Protein AF-A0A7X7VCB2-F1 (afdb_monomer_lite)

Radius of gyration: 24.73 Å; chains: 1; bounding box: 55×45×81 Å

Foldseek 3Di:
DVVLVVLLCVQAVPQEDEAEADPDQKDWDADPVRGIHIYGYDDPLVVQLVLLLQCLDPPRVLVSLVVCCPPPVSPSNVVVCVLLPPCSVLSPDPVSVVLLCVLLDVVRSVVLSVLSNCQSVLVVVLVSQLSSLVSPDDPVLSVVLSVCVVVLDPLVLLSNLLSLLRSLLSLLVLLVVLLVLLVVLLVQLLVLLVQCVVLQPDQALPDPVSLSSLVSSLSSLSSSLSSNLSSLVSSLVSLVSNLVSLVCSCPPRDDPPPDPLQVVLSVVLNVLSVVLNVLSVVLSVLQNVLSVLSVVLSVQQVCRNVVVDSHRDDPVSSVVSSVSSVPRDNDRRPSVSSVVSSVVSVVVNVCVVDVD

Secondary structure (DSSP, 8-state):
-HHHHHHHHHHSSS-EEEES--SSSEEEEE-TTS-EEEEEE--HHHHHHHHHHHHTSTTTHHHHHHHHTTSTT-HHHHHHHHHHGGGGGGGSSHHHHHHHHHHHHHHHHHHHHHHHHTTTHHHHHHHHHHHHHHTTS-HHHHHHHHHHTTTT-HHHHHHHHHHHHHHHHHHHHHHHHHHHHHHHHHHHHHHHHHHHHHHHTSS---SHHHHHHHHHHHHHHHHHHHHHHHHHHHHHHHHHHHHHHHHHHHHHT--TT--HHHHHHHHHHHHHHHHHHHHHHHHHHHHHHHHHHHHHHHHHHHHHHTTSSSSPPPHHHHHHHHHHHHT---PPPSHHHHHHHHHHHHHHHHHHH---

Sequence (356 aa):
MRAAWERARSYFPGRTWLVVPGTHFMAHGFDPEGELFMEVHESAFLTLCAANARTFRPGSVVSEYARMRREPDGREAAAFREKTGRLEPRFRDEASLAVLAAALGRDGYGGLLRALREEDHHMLAGGLMHEGVHAGLDDALAGRVRSEFEAGDLPVQWDEARAFMAEIAFHGLQARRFGAELAAGRERTAALLGRLEPLRKKGTLGRAADRAVYETLAAGLGAEIALGRLWMRELWQSARRVEGLLGNLRRDYIRPGAPEELEGPLAALERDAARFAAAAGEAIGANELALRDVETLLGQWDEWAAGTRPFPPPITDSNAIVRRAGAVVWTAPPFDGALALMRLAGRALDRQRSPW

pLDDT: mean 84.42, std 15.58, range [41.06, 97.88]

Structure (mmCIF, N/CA/C/O backbone):
data_AF-A0A7X7VCB2-F1
#
_entry.id   AF-A0A7X7VCB2-F1
#
loop_
_atom_site.group_PDB
_atom_site.id
_atom_site.type_symbol
_atom_site.label_atom_id
_atom_site.label_alt_id
_atom_site.label_comp_id
_atom_site.label_asym_id
_atom_site.label_entity_id
_atom_site.label_seq_id
_atom_site.pdbx_PDB_ins_code
_atom_site.Cartn_x
_atom_site.Cartn_y
_atom_site.Cartn_z
_atom_site.occupancy
_atom_site.B_iso_or_equiv
_atom_site.auth_seq_id
_atom_site.auth_comp_id
_atom_site.auth_asym_id
_atom_site.auth_atom_id
_atom_site.pdbx_PDB_model_num
ATOM 1 N N . MET A 1 1 ? -3.601 -7.726 -15.322 1.00 41.06 1 MET A N 1
ATOM 2 C CA . MET A 1 1 ? -3.117 -9.117 -15.200 1.00 41.06 1 MET A CA 1
ATOM 3 C C . MET A 1 1 ? -3.706 -10.035 -16.267 1.00 41.06 1 MET A C 1
ATOM 5 O O . MET A 1 1 ? -2.947 -10.390 -17.147 1.00 41.06 1 MET A O 1
ATOM 9 N N . ARG A 1 2 ? -5.017 -10.350 -16.290 1.00 42.62 2 ARG A N 1
ATOM 10 C CA . ARG A 1 2 ? -5.615 -11.276 -17.288 1.00 42.62 2 ARG A CA 1
ATOM 11 C C . ARG A 1 2 ? -5.267 -10.942 -18.750 1.00 42.62 2 ARG A C 1
ATOM 13 O O . ARG A 1 2 ? -4.746 -11.799 -19.436 1.00 42.62 2 ARG A O 1
ATOM 20 N N . ALA A 1 3 ? -5.445 -9.693 -19.180 1.00 44.41 3 ALA A N 1
ATOM 21 C CA . ALA A 1 3 ? -5.108 -9.292 -20.551 1.00 44.41 3 ALA A CA 1
ATOM 22 C C . ALA A 1 3 ? -3.594 -9.326 -20.862 1.00 44.41 3 ALA A C 1
ATOM 24 O O . ALA A 1 3 ? -3.213 -9.551 -22.000 1.00 44.41 3 ALA A O 1
ATOM 25 N N . ALA A 1 4 ? -2.724 -9.095 -19.870 1.00 43.03 4 ALA A N 1
ATOM 26 C CA . ALA A 1 4 ? -1.271 -9.215 -20.045 1.00 43.03 4 ALA A CA 1
ATOM 27 C C . ALA A 1 4 ? -0.846 -10.690 -20.106 1.00 43.03 4 ALA A C 1
ATOM 29 O O . ALA A 1 4 ? -0.065 -11.068 -20.964 1.00 43.03 4 ALA A O 1
ATOM 30 N N . TRP A 1 5 ? -1.452 -11.529 -19.264 1.00 50.00 5 TRP A N 1
ATOM 31 C CA . TRP A 1 5 ? -1.300 -12.982 -19.272 1.00 50.00 5 TRP A CA 1
ATOM 32 C C . TRP A 1 5 ? -1.777 -13.616 -20.581 1.00 50.00 5 TRP A C 1
ATOM 34 O O . TRP A 1 5 ? -1.092 -14.463 -21.136 1.00 50.00 5 TRP A O 1
ATOM 44 N N . GLU A 1 6 ? -2.933 -13.198 -21.099 1.00 56.41 6 GLU A N 1
ATOM 45 C CA . GLU A 1 6 ? -3.462 -13.667 -22.385 1.00 56.41 6 GLU A CA 1
ATOM 46 C C . GLU A 1 6 ? -2.541 -13.283 -23.553 1.00 56.41 6 GLU A C 1
ATOM 48 O O . GLU A 1 6 ? -2.324 -14.113 -24.430 1.00 56.41 6 GLU A O 1
ATOM 53 N N . ARG A 1 7 ? -1.940 -12.082 -23.527 1.00 54.38 7 ARG A N 1
ATOM 54 C CA . ARG A 1 7 ? -0.937 -11.650 -24.519 1.00 54.38 7 ARG A CA 1
ATOM 55 C C . ARG A 1 7 ? 0.399 -12.384 -24.395 1.00 54.38 7 ARG A C 1
ATOM 57 O O . ARG A 1 7 ? 0.950 -12.790 -25.406 1.00 54.38 7 ARG A O 1
ATOM 64 N N . ALA A 1 8 ? 0.914 -12.584 -23.183 1.00 52.41 8 ALA A N 1
ATOM 65 C CA . ALA A 1 8 ? 2.136 -13.363 -22.986 1.00 52.41 8 ALA A CA 1
ATOM 66 C C . ALA A 1 8 ? 1.930 -14.806 -23.486 1.00 52.41 8 ALA A C 1
ATOM 68 O O . ALA A 1 8 ? 2.699 -15.316 -24.294 1.00 52.41 8 ALA A O 1
ATOM 69 N N . ARG A 1 9 ? 0.812 -15.444 -23.113 1.00 53.72 9 ARG A N 1
ATOM 70 C CA . ARG A 1 9 ? 0.488 -16.820 -23.525 1.00 53.72 9 ARG A CA 1
ATOM 71 C C . ARG A 1 9 ? 0.361 -17.040 -25.032 1.00 53.72 9 ARG A C 1
ATOM 73 O O . ARG A 1 9 ? 0.533 -18.179 -25.454 1.00 53.72 9 ARG A O 1
ATOM 80 N N . SER A 1 10 ? 0.031 -16.024 -25.833 1.00 52.47 10 SER A N 1
ATOM 81 C CA . SER A 1 10 ? -0.045 -16.197 -27.291 1.00 52.47 10 SER A CA 1
ATOM 82 C C . SER A 1 10 ? 1.322 -16.383 -27.953 1.00 52.47 10 SER A C 1
ATOM 84 O O . SER A 1 10 ? 1.366 -16.938 -29.044 1.00 52.47 10 SER A O 1
ATOM 86 N N . TYR A 1 11 ? 2.409 -15.965 -27.298 1.00 46.38 11 TYR A N 1
ATOM 87 C CA . TYR A 1 11 ? 3.780 -16.055 -27.818 1.00 46.38 11 TYR A CA 1
ATOM 88 C C . TYR A 1 11 ? 4.581 -17.226 -27.223 1.00 46.38 11 TYR A C 1
ATOM 90 O O . TYR A 1 11 ? 5.560 -17.672 -27.806 1.00 46.38 11 TYR A O 1
ATOM 98 N N . PHE A 1 12 ? 4.103 -17.790 -26.108 1.00 51.88 12 PHE A N 1
ATOM 99 C CA . PHE A 1 12 ? 4.589 -19.049 -25.536 1.00 51.88 12 PHE A CA 1
ATOM 100 C C . PHE A 1 12 ? 3.516 -20.147 -25.681 1.00 51.88 12 PHE A C 1
ATOM 102 O O . PHE A 1 12 ? 2.941 -20.566 -24.667 1.00 51.88 12 PHE A O 1
ATOM 109 N N . PRO A 1 13 ? 3.160 -20.600 -26.903 1.00 49.91 13 PRO A N 1
ATOM 110 C CA . PRO A 1 13 ? 2.020 -21.488 -27.135 1.00 49.91 13 PRO A CA 1
ATOM 111 C C . PRO A 1 13 ? 2.254 -22.884 -26.530 1.00 49.91 13 PRO A C 1
ATOM 113 O O . PRO A 1 13 ? 2.667 -23.828 -27.194 1.00 49.91 13 PRO A O 1
ATOM 116 N N . GLY A 1 14 ? 1.971 -23.019 -25.232 1.00 51.16 14 GLY A N 1
ATOM 117 C CA . GLY A 1 14 ? 2.101 -24.263 -24.471 1.00 51.16 14 GLY A CA 1
ATOM 118 C C . GLY A 1 14 ? 3.456 -24.491 -23.786 1.00 51.16 14 GLY A C 1
ATOM 119 O O . GLY A 1 14 ? 3.609 -25.527 -23.145 1.00 51.16 14 GLY A O 1
ATOM 120 N N . ARG A 1 15 ? 4.406 -23.545 -23.860 1.00 54.22 15 ARG A N 1
ATOM 121 C CA . ARG A 1 15 ? 5.745 -23.628 -23.226 1.00 54.22 15 ARG A CA 1
ATOM 122 C C . ARG A 1 15 ? 5.903 -22.621 -22.083 1.00 54.22 15 ARG A C 1
ATOM 124 O O . ARG A 1 15 ? 6.775 -21.760 -22.086 1.00 54.22 15 ARG A O 1
ATOM 131 N N . THR A 1 16 ? 4.989 -22.705 -21.120 1.00 53.41 16 THR A N 1
ATOM 132 C CA . THR A 1 16 ? 5.081 -21.971 -19.853 1.00 53.41 16 THR A CA 1
ATOM 133 C C . THR A 1 16 ? 5.186 -22.975 -18.723 1.00 53.41 16 THR A C 1
ATOM 135 O O . THR A 1 16 ? 4.273 -23.785 -18.537 1.00 53.41 16 THR A O 1
ATOM 138 N N . TRP A 1 17 ? 6.273 -22.916 -17.961 1.00 57.06 17 TRP A N 1
ATOM 139 C CA . TRP A 1 17 ? 6.538 -23.873 -16.891 1.00 57.06 17 TRP A CA 1
ATOM 140 C C . TRP A 1 17 ? 6.577 -23.178 -15.533 1.00 57.06 17 TRP A C 1
ATOM 142 O O . TRP A 1 17 ? 7.058 -22.054 -15.404 1.00 57.06 17 TRP A O 1
ATOM 152 N N . LEU A 1 18 ? 6.049 -23.858 -14.516 1.00 49.38 18 LEU A N 1
ATOM 153 C CA . LEU A 1 18 ? 6.303 -23.523 -13.118 1.00 49.38 18 LEU A CA 1
ATOM 154 C C . LEU A 1 18 ? 7.542 -24.305 -12.683 1.00 49.38 18 LEU A C 1
ATOM 156 O O . LEU A 1 18 ? 7.519 -25.536 -12.727 1.00 49.38 18 LEU A O 1
ATOM 160 N N . VAL A 1 19 ? 8.605 -23.607 -12.289 1.00 51.09 19 VAL A N 1
ATOM 161 C CA . VAL A 1 19 ? 9.905 -24.220 -11.964 1.00 51.09 19 VAL A CA 1
ATOM 162 C C . VAL A 1 19 ? 10.271 -23.949 -10.494 1.00 51.09 19 VAL A C 1
ATOM 164 O O . VAL A 1 19 ? 9.951 -22.895 -9.944 1.00 51.09 19 VAL A O 1
ATOM 167 N N . VAL A 1 20 ? 10.907 -24.930 -9.838 1.00 44.81 20 VAL A N 1
ATOM 168 C CA . VAL A 1 20 ? 11.431 -24.889 -8.444 1.00 44.81 20 VAL A CA 1
ATOM 169 C C . VAL A 1 20 ? 12.497 -23.762 -8.345 1.00 44.81 20 VAL A C 1
ATOM 171 O O . VAL A 1 20 ? 13.012 -23.366 -9.394 1.00 44.81 20 VAL A O 1
ATOM 174 N N . PRO A 1 21 ? 12.811 -23.166 -7.169 1.00 47.16 21 PRO A N 1
ATOM 175 C CA . PRO A 1 21 ? 13.293 -21.787 -7.101 1.00 47.16 21 PRO A CA 1
ATOM 176 C C . PRO A 1 21 ? 14.551 -21.524 -7.931 1.00 47.16 21 PRO A C 1
ATOM 178 O O . PRO A 1 21 ? 15.579 -22.180 -7.754 1.00 47.16 21 PRO A O 1
ATOM 181 N N . GLY A 1 22 ? 14.461 -20.506 -8.784 1.00 48.31 22 GLY A N 1
ATOM 182 C CA . GLY A 1 22 ? 15.596 -19.862 -9.435 1.00 48.31 22 GLY A CA 1
ATOM 183 C C . GLY A 1 22 ? 15.908 -18.498 -8.811 1.00 48.31 22 GLY A C 1
ATOM 184 O O . GLY A 1 22 ? 15.237 -18.033 -7.890 1.00 48.31 22 GLY A O 1
ATOM 185 N N . THR A 1 23 ? 16.929 -17.825 -9.338 1.00 48.34 23 THR A N 1
ATOM 186 C CA . THR A 1 23 ? 17.353 -16.462 -8.957 1.00 48.34 23 THR A CA 1
ATOM 187 C C . THR A 1 23 ? 16.367 -15.361 -9.371 1.00 48.34 23 THR A C 1
ATOM 189 O O . THR A 1 23 ? 16.468 -14.235 -8.880 1.00 48.34 23 THR A O 1
ATOM 192 N N . HIS A 1 24 ? 15.418 -15.659 -10.264 1.00 55.69 24 HIS A N 1
ATOM 193 C CA . HIS A 1 24 ? 14.513 -14.695 -10.895 1.00 55.69 24 HIS A CA 1
ATOM 194 C C . HIS A 1 24 ? 13.049 -15.068 -10.639 1.00 55.69 24 HIS A C 1
ATOM 196 O O . HIS A 1 24 ? 12.720 -16.236 -10.499 1.00 55.69 24 HIS A O 1
ATOM 202 N N . PHE A 1 25 ? 12.158 -14.075 -10.565 1.00 59.00 25 PHE A N 1
ATOM 203 C CA . PHE A 1 25 ? 10.713 -14.296 -10.394 1.00 59.00 25 PHE A CA 1
ATOM 204 C C . PHE A 1 25 ? 10.055 -14.849 -11.676 1.00 59.00 25 PHE A C 1
ATOM 206 O O . PHE A 1 25 ? 9.188 -15.719 -11.623 1.00 59.00 25 PHE A O 1
ATOM 213 N N . MET A 1 26 ? 10.492 -14.346 -12.825 1.00 68.56 26 MET A N 1
ATOM 214 C CA . MET A 1 26 ? 10.080 -14.758 -14.160 1.00 68.56 26 MET A CA 1
ATOM 215 C C . MET A 1 26 ? 11.303 -14.611 -15.056 1.00 68.56 26 MET A C 1
ATOM 217 O O . MET A 1 26 ? 12.052 -13.642 -14.895 1.00 68.56 26 MET A O 1
ATOM 221 N N . ALA A 1 27 ? 11.518 -15.580 -15.930 1.00 67.75 27 ALA A N 1
ATOM 222 C CA . ALA A 1 27 ? 12.557 -15.547 -16.942 1.00 67.75 27 ALA A CA 1
ATOM 223 C C . ALA A 1 27 ? 11.968 -16.022 -18.267 1.00 67.75 27 ALA A C 1
ATOM 225 O O . ALA A 1 27 ? 11.019 -16.810 -18.290 1.00 67.75 27 ALA A O 1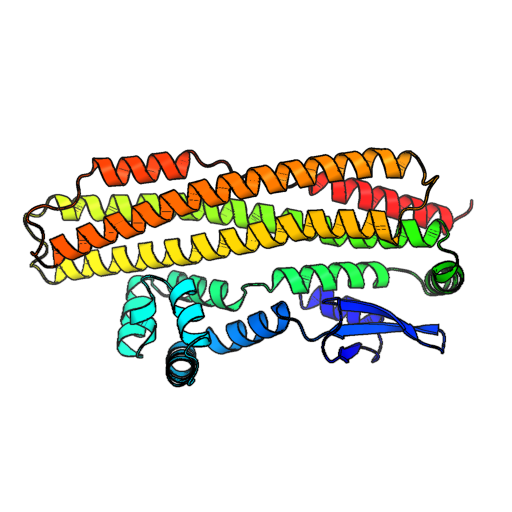
ATOM 226 N N . HIS A 1 28 ? 12.551 -15.565 -19.361 1.00 66.31 28 HIS A N 1
ATOM 227 C CA . HIS A 1 28 ? 12.294 -16.103 -20.682 1.00 66.31 28 HIS A CA 1
ATOM 228 C C . HIS A 1 28 ? 13.627 -16.408 -21.361 1.00 66.31 28 HIS A C 1
ATOM 230 O O . HIS A 1 28 ? 14.678 -15.896 -20.970 1.00 66.31 28 HIS A O 1
ATOM 236 N N . GLY A 1 29 ? 13.590 -17.283 -22.354 1.00 65.19 29 GLY A N 1
ATOM 237 C CA . GLY A 1 29 ? 14.769 -17.681 -23.105 1.00 65.19 29 GLY A CA 1
ATOM 238 C C . GLY A 1 29 ? 14.391 -18.475 -24.341 1.00 65.19 29 GLY A C 1
ATOM 239 O O . GLY A 1 29 ? 13.212 -18.599 -24.675 1.00 65.19 29 GLY A O 1
ATOM 240 N N . PHE A 1 30 ? 15.404 -19.020 -25.006 1.00 63.09 30 PHE A N 1
ATOM 241 C CA . PHE A 1 30 ? 15.237 -19.945 -26.119 1.00 63.09 30 PHE A CA 1
ATOM 242 C C . PHE A 1 30 ? 15.689 -21.335 -25.686 1.00 63.09 30 PHE A C 1
ATOM 244 O O . PHE A 1 30 ? 16.742 -21.481 -25.062 1.00 63.09 30 PHE A O 1
ATOM 251 N N . ASP A 1 31 ? 14.887 -22.352 -25.977 1.00 60.00 31 ASP A N 1
ATOM 252 C CA . ASP A 1 31 ? 15.279 -23.740 -25.742 1.00 60.00 31 ASP A CA 1
ATOM 253 C C . ASP A 1 31 ? 16.283 -24.227 -26.810 1.00 60.00 31 ASP A C 1
ATOM 255 O O . ASP A 1 31 ? 16.606 -23.478 -27.738 1.00 60.00 31 ASP A O 1
ATOM 259 N N . PRO A 1 32 ? 16.839 -25.451 -26.695 1.00 61.78 32 PRO A N 1
ATOM 260 C CA . PRO A 1 32 ? 17.820 -25.963 -27.656 1.00 61.78 32 PRO A CA 1
ATOM 261 C C . PRO A 1 32 ? 17.313 -26.026 -29.104 1.00 61.78 32 PRO A C 1
ATOM 263 O O . PRO A 1 32 ? 18.116 -26.017 -30.037 1.00 61.78 32 PRO A O 1
ATOM 266 N N . GLU A 1 33 ? 15.995 -26.079 -29.302 1.00 63.53 33 GLU A N 1
ATOM 267 C CA . GLU A 1 33 ? 15.347 -26.039 -30.613 1.00 63.53 33 GLU A CA 1
ATOM 268 C C . GLU A 1 33 ? 15.140 -24.602 -31.129 1.00 63.53 33 GLU A C 1
ATOM 270 O O . GLU A 1 33 ? 14.736 -24.402 -32.278 1.00 63.53 33 GLU A O 1
ATOM 275 N N . GLY A 1 34 ? 15.476 -23.597 -30.319 1.00 51.59 34 GLY A N 1
ATOM 276 C CA . GLY A 1 34 ? 15.386 -22.184 -30.656 1.00 51.59 34 GLY A CA 1
ATOM 277 C C . GLY A 1 34 ? 13.974 -21.620 -30.534 1.00 51.59 34 GLY A C 1
ATOM 278 O O . GLY A 1 34 ? 13.683 -20.605 -31.177 1.00 51.59 34 GLY A O 1
ATOM 279 N N . GLU A 1 35 ? 13.108 -22.269 -29.754 1.00 58.19 35 GLU A N 1
ATOM 280 C CA . GLU A 1 35 ? 11.748 -21.823 -29.460 1.00 58.19 35 GLU A CA 1
ATOM 281 C C . GLU A 1 35 ? 11.724 -21.014 -28.159 1.00 58.19 35 GLU A C 1
ATOM 283 O O . GLU A 1 35 ? 12.401 -21.345 -27.183 1.00 58.19 35 GLU A O 1
ATOM 288 N N . LEU A 1 36 ? 10.934 -19.938 -28.144 1.00 60.62 36 LEU A N 1
ATOM 289 C CA . LEU A 1 36 ? 10.830 -19.063 -26.982 1.00 60.62 36 LEU A CA 1
ATOM 290 C C . LEU A 1 36 ? 10.039 -19.760 -25.860 1.00 60.62 36 LEU A C 1
ATOM 292 O O . LEU A 1 36 ? 8.950 -20.299 -26.087 1.00 60.62 36 LEU A O 1
ATOM 296 N N . PHE A 1 37 ? 10.550 -19.707 -24.635 1.00 64.56 37 PHE A N 1
ATOM 297 C CA . PHE A 1 37 ? 9.879 -20.228 -23.446 1.00 64.56 37 PHE A CA 1
ATOM 298 C C . PHE A 1 37 ? 9.817 -19.189 -22.330 1.00 64.56 37 PHE A C 1
ATOM 300 O O . PHE A 1 37 ? 10.642 -18.280 -22.271 1.00 64.56 37 PHE A O 1
ATOM 307 N N . MET A 1 38 ? 8.850 -19.355 -21.423 1.00 71.81 38 MET A N 1
ATOM 308 C CA . MET A 1 38 ? 8.744 -18.568 -20.194 1.00 71.81 38 MET A CA 1
ATOM 309 C C . MET A 1 38 ? 8.736 -19.494 -18.981 1.00 71.81 38 MET A C 1
ATOM 311 O O . MET A 1 38 ? 7.888 -20.386 -18.861 1.00 71.81 38 MET A O 1
ATOM 315 N N . GLU A 1 39 ? 9.638 -19.232 -18.047 1.00 71.25 39 GLU A N 1
ATOM 316 C CA . GLU A 1 39 ? 9.676 -19.863 -16.737 1.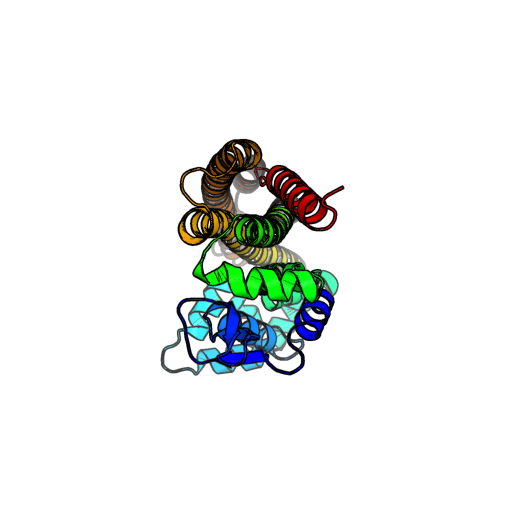00 71.25 39 GLU A CA 1
ATOM 317 C C . GLU A 1 39 ? 9.115 -18.915 -15.684 1.00 71.25 39 GLU A C 1
ATOM 319 O O . GLU A 1 39 ? 9.536 -17.767 -15.531 1.00 71.25 39 GLU A O 1
ATOM 324 N N . VAL A 1 40 ? 8.144 -19.417 -14.927 1.00 69.62 40 VAL A N 1
ATOM 325 C CA . VAL A 1 40 ? 7.647 -18.764 -13.720 1.00 69.62 40 VAL A CA 1
ATOM 326 C C . VAL A 1 40 ? 8.216 -19.533 -12.540 1.00 69.62 40 VAL A C 1
ATOM 328 O O . VAL A 1 40 ? 7.808 -20.664 -12.271 1.00 69.62 40 VAL A O 1
ATOM 331 N N . HIS A 1 41 ? 9.173 -18.937 -11.839 1.00 70.12 41 HIS A N 1
ATOM 332 C CA . HIS A 1 41 ? 9.810 -19.609 -10.713 1.00 70.12 41 HIS A CA 1
ATOM 333 C C . HIS A 1 41 ? 8.981 -19.436 -9.449 1.00 70.12 41 HIS A C 1
ATOM 335 O O . HIS A 1 41 ? 8.427 -18.362 -9.187 1.00 70.12 41 HIS A O 1
ATOM 341 N N . GLU A 1 42 ? 8.953 -20.473 -8.615 1.00 68.94 42 GLU A N 1
ATOM 342 C CA . GLU A 1 42 ? 8.484 -20.324 -7.244 1.00 68.94 42 GLU A CA 1
ATOM 343 C C . GLU A 1 42 ? 9.273 -19.199 -6.556 1.00 68.94 42 GLU A C 1
ATOM 345 O O . GLU A 1 42 ? 10.503 -19.180 -6.538 1.00 68.94 42 GLU A O 1
ATOM 350 N N . SER A 1 43 ? 8.549 -18.221 -6.017 1.00 70.06 43 SER A N 1
ATOM 351 C CA . SER A 1 43 ? 9.129 -17.034 -5.399 1.00 70.06 43 SER A CA 1
ATOM 352 C C . SER A 1 43 ? 8.333 -16.645 -4.166 1.00 70.06 43 SER A C 1
ATOM 354 O O . SER A 1 43 ? 7.133 -16.915 -4.071 1.00 70.06 43 SER A O 1
ATOM 356 N N . ALA A 1 44 ? 8.982 -15.929 -3.246 1.00 73.94 44 ALA A N 1
ATOM 357 C CA . ALA A 1 44 ? 8.311 -15.383 -2.071 1.00 73.94 44 ALA A CA 1
ATOM 358 C C . ALA A 1 44 ? 7.085 -14.525 -2.447 1.00 73.94 44 ALA A C 1
ATOM 360 O O . ALA A 1 44 ? 6.073 -14.585 -1.752 1.00 73.94 44 ALA A O 1
ATOM 361 N N . PHE A 1 45 ? 7.139 -13.806 -3.577 1.00 71.38 45 PHE A N 1
ATOM 362 C CA . PHE A 1 45 ? 6.022 -13.014 -4.100 1.00 71.38 45 PHE A CA 1
ATOM 363 C C . PHE A 1 45 ? 4.826 -13.883 -4.498 1.00 71.38 45 PHE A C 1
ATOM 365 O O . PHE A 1 45 ? 3.705 -13.591 -4.090 1.00 71.38 45 PHE A O 1
ATOM 372 N N . LEU A 1 46 ? 5.034 -14.970 -5.251 1.00 74.56 46 LEU A N 1
ATOM 373 C CA . LEU A 1 46 ? 3.937 -15.867 -5.649 1.00 74.56 46 LEU A CA 1
ATOM 374 C C . LEU A 1 46 ? 3.330 -16.576 -4.450 1.00 74.56 46 LEU A C 1
ATOM 376 O O . LEU A 1 46 ? 2.105 -16.656 -4.343 1.00 74.56 46 LEU A O 1
ATOM 380 N N . THR A 1 47 ? 4.179 -17.052 -3.542 1.00 81.25 47 THR A N 1
ATOM 381 C CA . THR A 1 47 ? 3.739 -17.712 -2.315 1.00 81.25 47 THR A CA 1
ATOM 382 C C . THR A 1 47 ? 2.903 -16.759 -1.467 1.00 81.25 47 THR A C 1
ATOM 384 O O . THR A 1 47 ? 1.820 -17.136 -1.014 1.00 81.25 47 THR A O 1
ATOM 387 N N . LEU A 1 48 ? 3.338 -15.503 -1.319 1.00 81.31 48 LEU A N 1
ATOM 388 C CA . LEU A 1 48 ? 2.587 -14.483 -0.592 1.00 81.31 48 LEU A CA 1
ATOM 389 C C . LEU A 1 48 ? 1.273 -14.113 -1.298 1.00 81.31 48 LEU A C 1
ATOM 391 O O . LEU A 1 48 ? 0.230 -14.108 -0.645 1.00 81.31 48 LEU A O 1
ATOM 395 N N . CYS A 1 49 ? 1.283 -13.887 -2.617 1.00 84.38 49 CYS A N 1
ATOM 396 C CA . CYS A 1 49 ? 0.072 -13.617 -3.404 1.00 84.38 49 CYS A CA 1
ATOM 397 C C . CYS A 1 49 ? -0.956 -14.747 -3.256 1.00 84.38 49 CYS A C 1
ATOM 399 O O . CYS A 1 49 ? -2.126 -14.500 -2.967 1.00 84.38 49 CYS A O 1
ATOM 401 N N . ALA A 1 50 ? -0.528 -16.004 -3.408 1.00 84.62 50 ALA A N 1
ATOM 402 C CA . ALA A 1 50 ? -1.401 -17.166 -3.280 1.00 84.62 50 ALA A CA 1
ATOM 403 C C . ALA A 1 50 ? -1.949 -17.314 -1.851 1.00 84.62 50 ALA A C 1
ATOM 405 O O . ALA A 1 50 ? -3.144 -17.569 -1.663 1.00 84.62 50 ALA A O 1
ATOM 406 N N . ALA A 1 51 ? -1.101 -17.107 -0.838 1.00 86.94 51 ALA A N 1
ATOM 407 C CA . ALA A 1 51 ? -1.510 -17.127 0.561 1.00 86.94 51 ALA A CA 1
ATOM 408 C C . ALA A 1 51 ? -2.537 -16.025 0.869 1.00 86.94 51 ALA A C 1
ATOM 410 O O . ALA A 1 51 ? -3.566 -16.304 1.488 1.00 86.94 51 ALA A O 1
ATOM 411 N N . ASN A 1 52 ? -2.318 -14.799 0.391 1.00 89.81 52 ASN A N 1
ATOM 412 C CA . ASN A 1 52 ? -3.239 -13.674 0.555 1.00 89.81 52 ASN A CA 1
ATOM 413 C C . ASN A 1 52 ? -4.564 -13.901 -0.187 1.00 89.81 52 ASN A C 1
ATOM 415 O O . ASN A 1 52 ? -5.635 -13.688 0.389 1.00 89.81 52 ASN A O 1
ATOM 419 N N . ALA A 1 53 ? -4.507 -14.404 -1.423 1.00 87.62 53 ALA A N 1
ATOM 420 C CA . ALA A 1 53 ? -5.676 -14.748 -2.226 1.00 87.62 53 ALA A CA 1
ATOM 421 C C . ALA A 1 53 ? -6.575 -15.782 -1.531 1.00 87.62 53 ALA A C 1
ATOM 423 O O . ALA A 1 53 ? -7.803 -15.654 -1.557 1.00 87.62 53 ALA A O 1
ATOM 424 N N . ARG A 1 54 ? -5.965 -16.782 -0.880 1.00 91.00 54 ARG A N 1
ATOM 425 C CA . ARG A 1 54 ? -6.662 -17.784 -0.061 1.00 91.00 54 ARG A CA 1
ATOM 426 C C . ARG A 1 54 ? -7.223 -17.178 1.228 1.00 91.00 54 ARG A C 1
ATOM 428 O O . ARG A 1 54 ? -8.394 -17.388 1.543 1.00 91.00 54 ARG A O 1
ATOM 435 N N . THR A 1 55 ? -6.402 -16.417 1.949 1.00 93.06 55 THR A N 1
ATOM 436 C CA . THR A 1 55 ? -6.708 -15.892 3.291 1.00 93.06 55 THR A CA 1
ATOM 437 C C . THR A 1 55 ? -7.823 -14.856 3.279 1.00 93.06 55 THR A C 1
ATOM 439 O O . THR A 1 55 ? -8.737 -14.932 4.089 1.00 93.06 55 THR A O 1
ATOM 442 N N . PHE A 1 56 ? -7.790 -13.900 2.352 1.00 92.88 56 PHE A N 1
ATOM 443 C CA . PHE A 1 56 ? -8.731 -12.774 2.325 1.00 92.88 56 PHE A CA 1
ATOM 444 C C . PHE A 1 56 ? -9.875 -12.970 1.318 1.00 92.88 56 PHE A C 1
ATOM 446 O O . PHE A 1 56 ? -10.511 -12.011 0.868 1.00 92.88 56 PHE A O 1
ATOM 453 N N . ARG A 1 57 ? -10.168 -14.222 0.947 1.00 89.50 57 ARG A N 1
ATOM 454 C CA . ARG A 1 57 ? -11.374 -14.565 0.187 1.00 89.50 57 ARG A CA 1
ATOM 455 C C . ARG A 1 57 ? -12.614 -14.397 1.090 1.00 89.50 57 ARG A C 1
ATOM 457 O O . ARG A 1 57 ? -12.542 -14.649 2.293 1.00 89.50 57 ARG A O 1
ATOM 464 N N . PRO A 1 58 ? -13.779 -13.991 0.541 1.00 81.81 58 PRO A N 1
ATOM 465 C CA . PRO A 1 58 ? -15.010 -13.929 1.323 1.00 81.81 58 PRO A CA 1
ATOM 466 C C . PRO A 1 58 ? -15.299 -15.257 2.034 1.00 81.81 58 PRO A C 1
ATOM 468 O O . PRO A 1 58 ? -15.362 -16.302 1.386 1.00 81.81 58 PRO A O 1
ATOM 471 N N . GLY A 1 59 ? -15.460 -15.192 3.357 1.00 87.69 59 GLY A N 1
ATOM 472 C CA . GLY A 1 59 ? -15.777 -16.340 4.209 1.00 87.69 59 GLY A CA 1
ATOM 473 C C . GLY A 1 59 ? -14.603 -17.248 4.591 1.00 87.69 59 GLY A C 1
ATOM 474 O O . GLY A 1 59 ? -14.856 -18.272 5.211 1.00 87.69 59 GLY A O 1
ATOM 475 N N . SER A 1 60 ? -13.347 -16.930 4.244 1.00 93.69 60 SER A N 1
ATOM 476 C CA . SER A 1 60 ? -12.196 -17.785 4.607 1.00 93.69 60 SER A CA 1
ATOM 477 C C . SER A 1 60 ? -11.296 -17.222 5.708 1.00 93.69 60 SER A C 1
ATOM 479 O O . SER A 1 60 ? -10.587 -17.990 6.358 1.00 93.69 60 SER A O 1
ATOM 481 N N . VAL A 1 61 ? -11.321 -15.907 5.950 1.00 95.50 61 VAL A N 1
ATOM 482 C CA . VAL A 1 61 ? -10.318 -15.227 6.791 1.00 95.50 61 VAL A CA 1
ATOM 483 C C . VAL A 1 61 ? -10.249 -15.757 8.225 1.00 95.50 61 VAL A C 1
ATOM 485 O O . VAL A 1 61 ? -9.151 -15.975 8.730 1.00 95.50 61 VAL A O 1
ATOM 488 N N . VAL A 1 62 ? -11.389 -16.044 8.861 1.00 97.06 62 VAL A N 1
ATOM 489 C CA . VAL A 1 62 ? -11.434 -16.588 10.232 1.00 97.06 62 VAL A CA 1
ATOM 490 C C . VAL A 1 62 ? -10.871 -18.007 10.272 1.00 97.06 62 VAL A C 1
ATOM 492 O O . VAL A 1 62 ? -10.033 -18.313 11.121 1.00 97.06 62 VAL A O 1
ATOM 495 N N . SER A 1 63 ? -11.271 -18.876 9.337 1.00 96.81 63 SER A N 1
ATOM 496 C CA . SER A 1 63 ? -10.768 -20.254 9.282 1.00 96.81 63 SER A CA 1
ATOM 497 C C . SER A 1 63 ? -9.276 -20.324 8.954 1.00 96.81 63 SER A C 1
ATOM 499 O O . SER A 1 63 ? -8.550 -21.107 9.566 1.00 96.81 63 SER A O 1
ATOM 501 N N . GLU A 1 64 ? -8.797 -19.482 8.035 1.00 96.94 64 GLU A N 1
ATOM 502 C CA . GLU A 1 64 ? -7.378 -19.417 7.679 1.00 96.94 64 GLU A CA 1
ATOM 503 C C . GLU A 1 64 ? -6.556 -18.866 8.841 1.00 96.94 64 GLU A C 1
ATOM 505 O O . GLU A 1 64 ? -5.533 -19.452 9.189 1.00 96.94 64 GLU A O 1
ATOM 510 N N . TYR A 1 65 ? -7.028 -17.818 9.521 1.00 96.81 65 TYR A N 1
ATOM 511 C CA . TYR A 1 65 ? -6.326 -17.302 10.690 1.00 96.81 65 TYR A CA 1
ATOM 512 C C . TYR A 1 65 ? -6.315 -18.306 11.854 1.00 96.81 65 TYR A C 1
ATOM 514 O O . TYR A 1 65 ? -5.298 -18.473 12.532 1.00 96.81 65 TYR A O 1
ATOM 522 N N . ALA A 1 66 ? -7.404 -19.051 12.055 1.00 96.69 66 ALA A N 1
ATOM 523 C CA . ALA A 1 66 ? -7.447 -20.142 13.023 1.00 96.69 66 ALA A CA 1
ATOM 524 C C . ALA A 1 66 ? -6.443 -21.260 12.690 1.00 96.69 66 ALA A C 1
ATOM 526 O O . ALA A 1 66 ? -5.811 -21.778 13.611 1.00 96.69 66 ALA A O 1
ATOM 527 N N . ARG A 1 67 ? -6.256 -21.604 11.405 1.00 96.50 67 ARG A N 1
ATOM 528 C CA . ARG A 1 67 ? -5.202 -22.530 10.952 1.00 96.50 67 ARG A CA 1
ATOM 529 C C . ARG A 1 67 ? -3.815 -21.971 11.269 1.00 96.50 67 ARG A C 1
ATOM 531 O O . ARG A 1 67 ? -3.056 -22.638 11.959 1.00 96.50 67 ARG A O 1
ATOM 538 N N . MET A 1 68 ? -3.525 -20.734 10.859 1.00 96.06 68 MET A N 1
ATOM 539 C CA . MET A 1 68 ? -2.233 -20.069 11.091 1.00 96.06 68 MET A CA 1
ATOM 540 C C . MET A 1 68 ? -1.842 -20.048 12.574 1.00 96.06 68 MET A C 1
ATOM 542 O O . MET A 1 68 ? -0.677 -20.206 12.920 1.00 96.06 68 MET A O 1
ATOM 546 N N . ARG A 1 69 ? -2.816 -19.861 13.475 1.00 95.88 69 ARG A N 1
ATOM 547 C CA . ARG A 1 69 ? -2.595 -19.874 14.931 1.00 95.88 69 ARG A CA 1
ATOM 548 C C . ARG A 1 69 ? -2.284 -21.258 15.510 1.00 95.88 69 ARG A C 1
ATOM 550 O O . ARG A 1 69 ? -1.820 -21.320 16.645 1.00 95.88 69 ARG A O 1
ATOM 557 N N . ARG A 1 70 ? -2.587 -22.338 14.786 1.00 95.62 70 ARG A N 1
ATOM 558 C CA . ARG A 1 70 ? -2.282 -23.726 15.176 1.00 95.62 70 ARG A CA 1
ATOM 559 C C . ARG A 1 70 ? -0.939 -24.207 14.625 1.00 95.62 70 ARG A C 1
ATOM 561 O O . ARG A 1 70 ? -0.487 -25.266 15.049 1.00 95.62 70 ARG A O 1
ATOM 568 N N . GLU A 1 71 ? -0.321 -23.456 13.712 1.00 93.25 71 GLU A N 1
ATOM 569 C CA . GLU A 1 71 ? 1.000 -23.789 13.178 1.00 93.25 71 GLU A CA 1
ATOM 570 C C . GLU A 1 71 ? 2.059 -23.739 14.299 1.00 93.25 71 GLU A C 1
ATOM 572 O O . GLU A 1 71 ? 2.116 -22.743 15.030 1.00 93.25 71 GLU A O 1
ATOM 577 N N . PRO A 1 72 ? 2.910 -24.773 14.451 1.00 88.88 72 PRO A N 1
ATOM 578 C CA . PRO A 1 72 ? 3.842 -24.881 15.577 1.00 88.88 72 PRO A CA 1
ATOM 579 C C . PRO A 1 72 ? 4.857 -23.738 15.701 1.00 88.88 72 PRO A C 1
ATOM 581 O O . PRO A 1 72 ? 5.255 -23.397 16.812 1.00 88.88 72 PRO A O 1
ATOM 584 N N . ASP A 1 73 ? 5.291 -23.146 14.584 1.00 92.06 73 ASP A N 1
ATOM 585 C CA . ASP A 1 73 ? 6.288 -22.066 14.587 1.00 92.06 73 ASP A CA 1
ATOM 586 C C . ASP A 1 73 ? 5.681 -20.663 14.786 1.00 92.06 73 ASP A C 1
ATOM 588 O O . ASP A 1 73 ? 6.409 -19.694 15.016 1.00 92.06 73 ASP A O 1
ATOM 592 N N . GLY A 1 74 ? 4.349 -20.544 14.700 1.00 90.94 74 GLY A N 1
ATOM 593 C CA . GLY A 1 74 ? 3.592 -19.304 14.865 1.00 90.94 74 GLY A CA 1
ATOM 594 C C . GLY A 1 74 ? 3.906 -18.182 13.863 1.00 90.94 74 GLY A C 1
ATOM 595 O O . GLY A 1 74 ? 3.403 -17.066 14.052 1.00 90.94 74 GLY A O 1
ATOM 596 N N . ARG A 1 75 ? 4.709 -18.427 12.817 1.00 92.12 75 ARG A N 1
ATOM 597 C CA . ARG A 1 75 ? 5.215 -17.382 11.907 1.00 92.12 75 ARG A CA 1
ATOM 598 C C . ARG A 1 75 ? 4.114 -16.774 11.052 1.00 92.12 75 ARG A C 1
ATOM 600 O O . ARG A 1 75 ? 3.998 -15.550 10.995 1.00 92.12 75 ARG A O 1
ATOM 607 N N . GLU A 1 76 ? 3.264 -17.605 10.449 1.00 90.81 76 GLU A N 1
ATOM 608 C CA . GLU A 1 76 ? 2.138 -17.123 9.635 1.00 90.81 76 GLU A CA 1
ATOM 609 C C . GLU A 1 76 ? 1.172 -16.272 10.466 1.00 90.81 76 GLU A C 1
ATOM 611 O O . GLU A 1 76 ? 0.745 -15.197 10.039 1.00 90.81 76 GLU A O 1
ATOM 616 N N . ALA A 1 77 ? 0.877 -16.706 11.696 1.00 94.31 77 ALA A N 1
ATOM 617 C CA . ALA A 1 77 ? 0.035 -15.934 12.594 1.00 94.31 77 ALA A CA 1
ATOM 618 C C . ALA A 1 77 ? 0.686 -14.590 12.941 1.00 94.31 77 ALA A C 1
ATOM 620 O O . ALA A 1 77 ? -0.013 -13.584 12.944 1.00 94.31 77 ALA A O 1
ATOM 621 N N . ALA A 1 78 ? 1.995 -14.547 13.215 1.00 94.38 78 ALA A N 1
ATOM 622 C CA . ALA A 1 78 ? 2.709 -13.301 13.497 1.00 94.38 78 ALA A CA 1
ATOM 623 C C . ALA A 1 78 ? 2.653 -12.318 12.318 1.00 94.38 78 ALA A C 1
ATOM 625 O O . ALA A 1 78 ? 2.280 -11.164 12.527 1.00 94.38 78 ALA A O 1
ATOM 626 N N . ALA A 1 79 ? 2.900 -12.791 11.093 1.00 90.31 79 ALA A N 1
ATOM 627 C CA . ALA A 1 79 ? 2.783 -11.979 9.881 1.00 90.31 79 ALA A CA 1
ATOM 628 C C . ALA A 1 79 ? 1.352 -11.447 9.675 1.00 90.31 79 ALA A C 1
ATOM 630 O O . ALA A 1 79 ? 1.156 -10.283 9.321 1.00 90.31 79 ALA A O 1
ATOM 631 N N . PHE A 1 80 ? 0.327 -12.259 9.961 1.00 94.50 80 PHE A N 1
ATOM 632 C CA . PHE A 1 80 ? -1.066 -11.807 9.929 1.00 94.50 80 PHE A CA 1
ATOM 633 C C . PHE A 1 80 ? -1.334 -10.696 10.956 1.00 94.50 80 PHE A C 1
ATOM 635 O O . PHE A 1 80 ? -2.001 -9.710 10.634 1.00 94.50 80 PHE A O 1
ATOM 642 N N . ARG A 1 81 ? -0.805 -10.819 12.184 1.00 95.00 81 ARG A N 1
ATOM 643 C CA . ARG A 1 81 ? -0.948 -9.784 13.226 1.00 95.00 81 ARG A CA 1
ATOM 644 C C . ARG A 1 81 ? -0.244 -8.493 12.845 1.00 95.00 81 ARG A C 1
ATOM 646 O O . ARG A 1 81 ? -0.798 -7.427 13.062 1.00 95.00 81 ARG A O 1
ATOM 653 N N . GLU A 1 82 ? 0.946 -8.578 12.264 1.00 91.62 82 GLU A N 1
ATOM 654 C CA . GLU A 1 82 ? 1.671 -7.404 11.778 1.00 91.62 82 GLU A CA 1
ATOM 655 C C . GLU A 1 82 ? 0.885 -6.689 10.670 1.00 91.62 82 GLU A C 1
ATOM 657 O O . GLU A 1 82 ? 0.722 -5.469 10.697 1.00 91.62 82 GLU A O 1
ATOM 662 N N . LYS A 1 83 ? 0.313 -7.460 9.739 1.00 91.00 83 LYS A N 1
ATOM 663 C CA . LYS A 1 83 ? -0.487 -6.944 8.624 1.00 91.00 83 LYS A CA 1
ATOM 664 C C . LYS A 1 83 ? -1.792 -6.282 9.065 1.00 91.00 83 LYS A C 1
ATOM 666 O O . LYS A 1 83 ? -2.157 -5.233 8.541 1.00 91.00 83 LYS A O 1
ATOM 671 N N . THR A 1 84 ? -2.513 -6.907 9.992 1.00 93.44 84 THR A N 1
ATOM 672 C CA . THR A 1 84 ? -3.843 -6.446 10.433 1.00 93.44 84 THR A CA 1
ATOM 673 C C . THR A 1 84 ? -3.791 -5.526 11.652 1.00 93.44 84 THR A C 1
ATOM 675 O O . THR A 1 84 ? -4.747 -4.793 11.912 1.00 93.44 84 THR A O 1
ATOM 678 N N . GLY A 1 85 ? -2.674 -5.510 12.380 1.00 92.88 85 GLY A N 1
ATOM 679 C CA . GLY A 1 85 ? -2.435 -4.648 13.529 1.00 92.88 85 GLY A CA 1
ATOM 680 C C . GLY A 1 85 ? -3.562 -4.741 14.555 1.00 92.88 85 GLY A C 1
ATOM 681 O O . GLY A 1 85 ? -3.959 -5.820 14.993 1.00 92.88 85 GLY A O 1
ATOM 682 N N . ARG A 1 86 ? -4.135 -3.584 14.897 1.00 92.12 86 ARG A N 1
ATOM 683 C CA . ARG A 1 86 ? -5.246 -3.465 15.855 1.00 92.12 86 ARG A CA 1
ATOM 684 C C . ARG A 1 86 ? -6.535 -4.171 15.416 1.00 92.12 86 ARG A C 1
ATOM 686 O O . ARG A 1 86 ? -7.417 -4.376 16.246 1.00 92.12 86 ARG A O 1
ATOM 693 N N . LEU A 1 87 ? -6.664 -4.536 14.139 1.00 95.94 87 LEU A N 1
ATOM 694 C CA . LEU A 1 87 ? -7.814 -5.284 13.636 1.00 95.94 87 LEU A CA 1
ATOM 695 C C . LEU A 1 87 ? -7.700 -6.789 13.890 1.00 95.94 87 LEU A C 1
ATOM 697 O O . LEU A 1 87 ? -8.713 -7.470 13.783 1.00 95.94 87 LEU A O 1
ATOM 701 N N . GLU A 1 88 ? -6.525 -7.313 14.256 1.00 96.38 88 GLU A N 1
ATOM 702 C CA . GLU A 1 88 ? -6.298 -8.746 14.501 1.00 96.38 88 GLU A CA 1
ATOM 703 C C . GLU A 1 88 ? -7.404 -9.420 15.330 1.00 96.38 88 GLU A C 1
ATOM 705 O O . GLU A 1 88 ? -7.919 -10.446 14.876 1.00 96.38 88 GLU A O 1
ATOM 710 N N . PRO A 1 89 ? -7.862 -8.861 16.474 1.00 95.62 89 PRO A N 1
ATOM 711 C CA . PRO A 1 89 ? -8.884 -9.517 17.283 1.00 95.62 89 PRO A CA 1
ATOM 712 C C . PRO A 1 89 ? -10.206 -9.728 16.538 1.00 95.62 89 PRO A C 1
ATOM 714 O O . PRO A 1 89 ? -10.951 -10.649 16.859 1.00 95.62 89 PRO A O 1
ATOM 717 N N . ARG A 1 90 ? -10.490 -8.908 15.516 1.00 95.81 90 ARG A N 1
ATOM 718 C CA . ARG A 1 90 ? -11.697 -9.005 14.687 1.00 95.81 90 ARG A CA 1
ATOM 719 C C . ARG A 1 90 ? -11.690 -10.211 13.750 1.00 95.81 90 ARG A C 1
ATOM 721 O O . ARG A 1 90 ? -12.740 -10.558 13.234 1.00 95.81 90 ARG A O 1
ATOM 728 N N . PHE A 1 91 ? -10.548 -10.863 13.550 1.00 96.31 91 PHE A N 1
ATOM 729 C CA . PHE A 1 91 ? -10.421 -12.036 12.681 1.00 96.31 91 PHE A CA 1
ATOM 730 C C . PHE A 1 91 ? -10.375 -13.362 13.454 1.00 96.31 91 PHE A C 1
ATOM 732 O O . PHE A 1 91 ? -10.182 -14.416 12.852 1.00 96.31 91 PHE A O 1
ATOM 739 N N . ARG A 1 92 ? -10.534 -13.339 14.785 1.00 95.75 92 ARG A N 1
ATOM 740 C CA . ARG A 1 92 ? -10.446 -14.544 15.631 1.00 95.75 92 ARG A CA 1
ATOM 741 C C . ARG A 1 92 ? -11.667 -15.454 15.536 1.00 95.75 92 ARG A C 1
ATOM 743 O O . ARG A 1 92 ? -11.523 -16.661 15.723 1.00 95.75 92 ARG A O 1
ATOM 750 N N . ASP A 1 93 ? -12.835 -14.881 15.277 1.00 96.75 93 ASP A N 1
ATOM 751 C CA . ASP A 1 93 ? -14.112 -15.578 15.195 1.00 96.75 93 ASP A CA 1
ATOM 752 C C . ASP A 1 93 ? -15.110 -14.788 14.330 1.00 96.75 93 ASP A C 1
ATOM 754 O O . ASP A 1 93 ? -14.937 -13.591 14.084 1.00 96.75 93 ASP A O 1
ATOM 758 N N . GLU A 1 94 ? -16.160 -15.468 13.868 1.00 96.44 94 GLU A N 1
ATOM 759 C CA . GLU A 1 94 ? -17.164 -14.892 12.964 1.00 96.44 94 GLU A CA 1
ATOM 760 C C . GLU A 1 94 ? -17.976 -13.754 13.597 1.00 96.44 94 GLU A C 1
ATOM 762 O O . GLU A 1 94 ? -18.377 -12.821 12.901 1.00 96.44 94 GLU A O 1
ATOM 767 N N . ALA A 1 95 ? -18.206 -13.781 14.914 1.00 96.44 95 ALA A N 1
ATOM 768 C CA . ALA A 1 95 ? -18.964 -12.729 15.586 1.00 96.44 95 ALA A CA 1
ATOM 769 C C . ALA A 1 95 ? -18.153 -11.426 15.629 1.00 96.44 95 ALA A C 1
ATOM 771 O O . ALA A 1 95 ? -18.653 -10.356 15.278 1.00 96.44 95 ALA A O 1
ATOM 772 N N . SER A 1 96 ? -16.873 -11.522 15.983 1.00 95.25 96 SER A N 1
ATOM 773 C CA . SER A 1 96 ? -15.933 -10.404 15.972 1.00 95.25 96 SER A CA 1
ATOM 774 C C . SER A 1 96 ? -15.740 -9.836 14.559 1.00 95.25 96 SER A C 1
ATOM 776 O O . SER A 1 96 ? -15.668 -8.610 14.399 1.00 95.25 96 SER A O 1
ATOM 778 N N . LEU A 1 97 ? -15.726 -10.698 13.535 1.00 96.06 97 LEU A N 1
ATOM 779 C CA . LEU A 1 97 ? -15.638 -10.293 12.130 1.00 96.06 97 LEU A CA 1
ATOM 780 C C . LEU A 1 97 ? -16.902 -9.563 11.671 1.00 96.06 97 LEU A C 1
ATOM 782 O O . LEU A 1 97 ? -16.810 -8.526 11.012 1.00 96.06 97 LEU A O 1
ATOM 786 N N . ALA A 1 98 ? -18.081 -10.056 12.058 1.00 95.38 98 ALA A N 1
ATOM 787 C CA . ALA A 1 98 ? -19.356 -9.417 11.751 1.00 95.38 98 ALA A CA 1
ATOM 788 C C . ALA A 1 98 ? -19.437 -7.997 12.335 1.00 95.38 98 ALA A C 1
ATOM 790 O O . ALA A 1 98 ? -19.929 -7.086 11.667 1.00 95.38 98 ALA A O 1
ATOM 791 N N . VAL A 1 99 ? -18.887 -7.776 13.536 1.00 94.31 99 VAL A N 1
ATOM 792 C CA . VAL A 1 99 ? -18.794 -6.432 14.131 1.00 94.31 99 VAL A CA 1
ATOM 793 C C . VAL A 1 99 ? -17.892 -5.515 13.303 1.00 94.31 99 VAL A C 1
ATOM 795 O O . VAL A 1 99 ? -18.254 -4.363 13.068 1.00 94.31 99 VAL A O 1
ATOM 798 N N . LEU A 1 100 ? -16.746 -6.006 12.816 1.00 95.69 100 LEU A N 1
ATOM 799 C CA . LEU A 1 100 ? -15.879 -5.221 11.930 1.00 95.69 100 LEU A CA 1
ATOM 800 C C . LEU A 1 100 ? -16.587 -4.874 10.614 1.00 95.69 100 LEU A C 1
ATOM 802 O O . LEU A 1 100 ? -16.554 -3.721 10.186 1.00 95.69 100 LEU A O 1
ATOM 806 N N . ALA A 1 101 ? -17.253 -5.847 9.991 1.00 95.94 101 ALA A N 1
ATOM 807 C CA . ALA A 1 101 ? -17.991 -5.634 8.750 1.00 95.94 101 ALA A CA 1
ATOM 808 C C . ALA A 1 101 ? -19.125 -4.609 8.924 1.00 95.94 101 ALA A C 1
ATOM 810 O O . ALA A 1 101 ? -19.310 -3.742 8.071 1.00 95.94 101 ALA A O 1
ATOM 811 N N . ALA A 1 102 ? -19.848 -4.663 10.047 1.00 95.75 102 ALA A N 1
ATOM 812 C CA . ALA A 1 102 ? -20.874 -3.681 10.380 1.00 95.75 102 ALA A CA 1
ATOM 813 C C . ALA A 1 102 ? -20.281 -2.280 10.608 1.00 95.75 102 ALA A C 1
ATOM 815 O O . ALA A 1 102 ? -20.820 -1.300 10.097 1.00 95.75 102 ALA A O 1
ATOM 816 N N . ALA A 1 103 ? -19.154 -2.185 11.320 1.00 95.00 103 ALA A N 1
ATOM 817 C CA . ALA A 1 103 ? -18.492 -0.916 11.617 1.00 95.00 103 ALA A CA 1
ATOM 818 C C . ALA A 1 103 ? -17.951 -0.210 10.362 1.00 95.00 103 ALA A C 1
ATOM 820 O O . ALA A 1 103 ? -18.080 1.006 10.226 1.00 95.00 103 ALA A O 1
ATOM 821 N N . LEU A 1 104 ? -17.353 -0.963 9.436 1.00 95.56 104 LEU A N 1
ATOM 822 C CA . LEU A 1 104 ? -16.812 -0.412 8.189 1.00 95.56 104 LEU A CA 1
ATOM 823 C C . LEU A 1 104 ? -17.881 -0.210 7.106 1.00 95.56 104 LEU A C 1
ATOM 825 O O . LEU A 1 104 ? -17.645 0.497 6.125 1.00 95.56 104 LEU A O 1
ATOM 829 N N . GLY A 1 105 ? -19.041 -0.851 7.257 1.00 95.38 105 GLY A N 1
ATOM 830 C CA . GLY A 1 105 ? -20.024 -0.986 6.193 1.00 95.38 105 GLY A CA 1
ATOM 831 C C . GLY A 1 105 ? -19.541 -1.900 5.061 1.00 95.38 105 GLY A C 1
ATOM 832 O O . GLY A 1 105 ? -18.378 -2.306 4.985 1.00 95.38 105 GLY A O 1
ATOM 833 N N . ARG A 1 106 ? -20.460 -2.224 4.143 1.00 93.44 106 ARG A N 1
ATOM 834 C CA . ARG A 1 106 ? -20.216 -3.171 3.041 1.00 93.44 106 ARG A CA 1
ATOM 835 C C . ARG A 1 106 ? -19.009 -2.782 2.186 1.00 93.44 106 ARG A C 1
ATOM 837 O O . ARG A 1 106 ? -18.158 -3.629 1.916 1.00 93.44 106 ARG A O 1
ATOM 844 N N . ASP A 1 107 ? -18.941 -1.519 1.778 1.00 93.56 107 ASP A N 1
ATOM 845 C CA . ASP A 1 107 ? -17.926 -1.052 0.832 1.00 93.56 107 ASP A CA 1
ATOM 846 C C . ASP A 1 107 ? -16.556 -0.907 1.497 1.00 93.56 107 ASP A C 1
ATOM 848 O O . ASP A 1 107 ? -15.555 -1.343 0.930 1.00 93.56 107 ASP A O 1
ATOM 852 N N . GLY A 1 108 ? -16.507 -0.381 2.726 1.00 93.44 108 GLY A N 1
ATOM 853 C CA . GLY A 1 108 ? -15.267 -0.268 3.495 1.00 93.44 108 GLY A CA 1
ATOM 854 C C . GLY A 1 108 ? -14.663 -1.637 3.810 1.00 93.44 108 GLY A C 1
ATOM 855 O O . GLY A 1 108 ? -13.476 -1.866 3.582 1.00 93.44 108 GLY A O 1
ATOM 856 N N . TYR A 1 109 ? -15.494 -2.585 4.251 1.00 95.62 109 TYR A N 1
ATOM 857 C CA . TYR A 1 109 ? -15.057 -3.955 4.519 1.00 95.62 109 TYR A CA 1
ATOM 858 C C . TYR A 1 109 ? -14.607 -4.688 3.247 1.00 95.62 109 TYR A C 1
ATOM 860 O O . TYR A 1 109 ? -13.540 -5.306 3.225 1.00 95.62 109 TYR A O 1
ATOM 868 N N . GLY A 1 110 ? -15.384 -4.587 2.162 1.00 95.06 110 GLY A N 1
ATOM 869 C CA . GLY A 1 110 ? -15.027 -5.177 0.872 1.00 95.06 110 GLY A CA 1
ATOM 870 C C . GLY A 1 110 ? -13.734 -4.591 0.298 1.00 95.06 110 GLY A C 1
ATOM 871 O O . GLY A 1 110 ? -12.900 -5.334 -0.220 1.00 95.06 110 GLY A O 1
ATOM 872 N N . GLY A 1 111 ? -13.541 -3.278 0.439 1.00 93.62 111 GLY A N 1
ATOM 873 C CA . GLY A 1 111 ? -12.319 -2.577 0.056 1.00 93.62 111 GLY A CA 1
ATOM 874 C C . GLY A 1 111 ? -11.096 -3.059 0.835 1.00 93.62 111 GLY A C 1
ATOM 875 O O . GLY A 1 111 ? -10.086 -3.387 0.213 1.00 93.62 111 GLY A O 1
ATOM 876 N N . LEU A 1 112 ? -11.209 -3.176 2.165 1.00 95.69 112 LEU A N 1
ATOM 877 C CA . LEU A 1 112 ? -10.142 -3.682 3.034 1.00 95.69 112 LEU A CA 1
ATOM 878 C C . LEU A 1 112 ? -9.719 -5.103 2.645 1.00 95.69 112 LEU A C 1
ATOM 880 O O . LEU A 1 112 ? -8.540 -5.346 2.395 1.00 95.69 112 LEU A O 1
ATOM 884 N N . LEU A 1 113 ? -10.673 -6.038 2.555 1.00 95.25 113 LEU A N 1
ATOM 885 C CA . LEU A 1 113 ? -10.355 -7.422 2.194 1.00 95.25 113 LEU A CA 1
ATOM 886 C C . LEU A 1 113 ? -9.743 -7.519 0.801 1.00 95.25 113 LEU A C 1
ATOM 888 O O . LEU A 1 113 ? -8.778 -8.252 0.612 1.00 95.25 113 LEU A O 1
ATOM 892 N N . ARG A 1 114 ? -10.272 -6.769 -0.172 1.00 93.44 114 ARG A N 1
ATOM 893 C CA . ARG A 1 114 ? -9.726 -6.755 -1.531 1.00 93.44 114 ARG A CA 1
ATOM 894 C C . ARG A 1 114 ? -8.276 -6.277 -1.544 1.00 93.44 114 ARG A C 1
ATOM 896 O O . ARG A 1 114 ? -7.457 -6.913 -2.193 1.00 93.44 114 ARG A O 1
ATOM 903 N N . ALA A 1 115 ? -7.968 -5.197 -0.830 1.00 93.31 115 ALA A N 1
ATOM 904 C CA . ALA A 1 115 ? -6.618 -4.655 -0.755 1.00 93.31 115 ALA A CA 1
ATOM 905 C C . ALA A 1 115 ? -5.631 -5.667 -0.151 1.00 93.31 115 ALA A C 1
ATOM 907 O O . ALA A 1 115 ? -4.604 -5.949 -0.756 1.00 93.31 115 ALA A O 1
ATOM 908 N N . LEU A 1 116 ? -5.980 -6.287 0.983 1.00 93.38 116 LEU A N 1
ATOM 909 C CA . LEU A 1 116 ? -5.145 -7.314 1.624 1.00 93.38 116 LEU A CA 1
ATOM 910 C C . LEU A 1 116 ? -4.983 -8.572 0.760 1.00 93.38 116 LEU A C 1
ATOM 912 O O . LEU A 1 116 ? -3.939 -9.218 0.782 1.00 93.38 116 LEU A O 1
ATOM 916 N N . ARG A 1 117 ? -6.019 -8.922 -0.007 1.00 92.62 117 ARG A N 1
ATOM 917 C CA . ARG A 1 117 ? -6.006 -10.049 -0.943 1.00 92.62 117 ARG A CA 1
ATOM 918 C C . ARG A 1 117 ? -5.084 -9.813 -2.137 1.00 92.62 117 ARG A C 1
ATOM 920 O O . ARG A 1 117 ? -4.559 -10.777 -2.675 1.00 92.62 117 ARG A O 1
ATOM 927 N N . GLU A 1 118 ? -4.969 -8.565 -2.581 1.00 88.81 118 GLU A N 1
ATOM 928 C CA . GLU A 1 118 ? -4.272 -8.170 -3.812 1.00 88.81 118 GLU A CA 1
ATOM 929 C C . GLU A 1 118 ? -2.869 -7.603 -3.559 1.00 88.81 118 GLU A C 1
ATOM 931 O O . GLU A 1 118 ? -2.236 -7.117 -4.497 1.00 88.81 118 GLU A O 1
ATOM 936 N N . GLU A 1 119 ? -2.379 -7.684 -2.320 1.00 89.25 119 GLU A N 1
ATOM 937 C CA . GLU A 1 119 ? -0.990 -7.368 -1.981 1.00 89.25 119 GLU A CA 1
ATOM 938 C C . GLU A 1 119 ? -0.026 -8.178 -2.867 1.00 89.25 119 GLU A C 1
ATOM 940 O O . GLU A 1 119 ? -0.250 -9.364 -3.128 1.00 89.25 119 GLU A O 1
ATOM 945 N N . ASP A 1 120 ? 1.013 -7.507 -3.358 1.00 86.50 120 ASP A N 1
ATOM 946 C CA . ASP A 1 120 ? 2.060 -7.957 -4.279 1.00 86.50 120 ASP A CA 1
ATOM 947 C C . ASP A 1 120 ? 1.608 -8.320 -5.705 1.00 86.50 120 ASP A C 1
ATOM 949 O O . ASP A 1 120 ? 2.445 -8.544 -6.584 1.00 86.50 120 ASP A O 1
ATOM 953 N N . HIS A 1 121 ? 0.307 -8.292 -6.023 1.00 85.50 121 HIS A N 1
ATOM 954 C CA . HIS A 1 121 ? -0.180 -8.637 -7.370 1.00 85.50 121 HIS A CA 1
ATOM 955 C C . HIS A 1 121 ? 0.432 -7.769 -8.477 1.00 85.50 121 HIS A C 1
ATOM 957 O O . HIS A 1 121 ? 0.570 -8.210 -9.623 1.00 85.50 121 HIS A O 1
ATOM 963 N N . HIS A 1 122 ? 0.769 -6.517 -8.164 1.00 83.88 122 HIS A N 1
ATOM 964 C CA . HIS A 1 122 ? 1.363 -5.606 -9.133 1.00 83.88 122 HIS A CA 1
ATOM 965 C C . HIS A 1 122 ? 2.779 -6.040 -9.541 1.00 83.88 122 HIS A C 1
ATOM 967 O O . HIS A 1 122 ? 3.144 -5.836 -10.692 1.00 83.88 122 HIS A O 1
ATOM 973 N N . MET A 1 123 ? 3.536 -6.708 -8.666 1.00 85.06 123 MET A N 1
ATOM 974 C CA . MET A 1 123 ? 4.854 -7.263 -8.999 1.00 85.06 123 MET A CA 1
ATOM 975 C C . MET A 1 123 ? 4.743 -8.336 -10.086 1.00 85.06 123 MET A C 1
ATOM 977 O O . MET A 1 123 ? 5.489 -8.319 -11.062 1.00 85.06 123 MET A O 1
ATOM 981 N N . LEU A 1 124 ? 3.735 -9.208 -9.973 1.00 77.81 124 LEU A N 1
ATOM 982 C CA . LEU A 1 124 ? 3.446 -10.223 -10.990 1.00 77.81 124 LEU A CA 1
ATOM 983 C C . LEU A 1 124 ? 2.991 -9.581 -12.305 1.00 77.81 124 LEU A C 1
ATOM 985 O O . LEU A 1 124 ? 3.399 -9.984 -13.392 1.00 77.81 124 LEU A O 1
ATOM 989 N N . ALA A 1 125 ? 2.116 -8.577 -12.206 1.00 79.81 125 ALA A N 1
ATOM 990 C CA . ALA A 1 125 ? 1.587 -7.883 -13.370 1.00 79.81 125 ALA A CA 1
ATOM 991 C C . ALA A 1 125 ? 2.667 -7.101 -14.134 1.00 79.81 125 ALA A C 1
ATOM 993 O O . ALA A 1 125 ? 2.557 -7.020 -15.355 1.00 79.81 125 ALA A O 1
ATOM 994 N N . GLY A 1 126 ? 3.672 -6.559 -13.438 1.00 81.56 126 GLY A N 1
ATOM 995 C CA . GLY A 1 126 ? 4.831 -5.897 -14.032 1.00 81.56 126 GLY A CA 1
ATOM 996 C C . GLY A 1 126 ? 5.666 -6.858 -14.872 1.00 81.56 126 GLY A C 1
ATOM 997 O O . GLY A 1 126 ? 5.838 -6.611 -16.063 1.00 81.56 126 GLY A O 1
ATOM 998 N N . GLY A 1 127 ? 6.064 -8.001 -14.301 1.00 79.44 127 GLY A N 1
ATOM 999 C CA . GLY A 1 127 ? 6.789 -9.039 -15.046 1.00 79.44 127 GLY A CA 1
ATOM 1000 C C . GLY A 1 127 ? 6.011 -9.525 -16.273 1.00 79.44 127 GLY A C 1
ATOM 1001 O O . GLY A 1 127 ? 6.521 -9.514 -17.381 1.00 79.44 127 GLY A O 1
ATOM 1002 N N . LEU A 1 128 ? 4.713 -9.808 -16.133 1.00 73.38 128 LEU A N 1
ATOM 1003 C CA . LEU A 1 128 ? 3.880 -10.185 -17.287 1.00 73.38 128 LEU A CA 1
ATOM 1004 C C . LEU A 1 128 ? 3.735 -9.079 -18.342 1.00 73.38 128 LEU A C 1
ATOM 1006 O O . LEU A 1 128 ? 3.444 -9.368 -19.502 1.00 73.38 128 LEU A O 1
ATOM 1010 N N . MET A 1 129 ? 3.851 -7.811 -17.944 1.00 73.31 129 MET A N 1
ATOM 1011 C CA . MET A 1 129 ? 3.832 -6.690 -18.880 1.00 73.31 129 MET A CA 1
ATOM 1012 C C . MET A 1 129 ? 5.119 -6.650 -19.699 1.00 73.31 129 MET A C 1
ATOM 1014 O O . MET A 1 129 ? 5.024 -6.430 -20.902 1.00 73.31 129 MET A O 1
ATOM 1018 N N . HIS A 1 130 ? 6.270 -6.887 -19.064 1.00 83.62 130 HIS A N 1
ATOM 1019 C CA . HIS A 1 130 ? 7.566 -7.029 -19.727 1.00 83.62 130 HIS A CA 1
ATOM 1020 C C . HIS A 1 130 ? 7.497 -8.110 -20.810 1.00 83.62 130 HIS A C 1
ATOM 1022 O O . HIS A 1 130 ? 7.650 -7.811 -21.990 1.00 83.62 130 HIS A O 1
ATOM 1028 N N . GLU A 1 131 ? 7.124 -9.331 -20.422 1.00 74.06 131 GLU A N 1
ATOM 1029 C CA . GLU A 1 131 ? 7.019 -10.468 -21.346 1.00 74.06 131 GLU A CA 1
ATOM 1030 C C . GLU A 1 131 ? 6.005 -10.218 -22.472 1.00 74.06 131 GLU A C 1
ATOM 1032 O O . GLU A 1 131 ? 6.190 -10.596 -23.627 1.00 74.06 131 GLU A O 1
ATOM 1037 N N . GLY A 1 132 ? 4.909 -9.524 -22.159 1.00 64.94 132 GLY A N 1
ATOM 1038 C CA . GLY A 1 132 ? 3.904 -9.156 -23.150 1.00 64.94 132 GLY A CA 1
ATOM 1039 C C . GLY A 1 132 ? 4.365 -8.110 -24.174 1.00 64.94 132 GLY A C 1
ATOM 1040 O O . GLY A 1 132 ? 3.689 -7.959 -25.191 1.00 64.94 132 GLY A O 1
ATOM 1041 N N . VAL A 1 133 ? 5.450 -7.363 -23.929 1.00 72.44 133 VAL A N 1
ATOM 1042 C CA . VAL A 1 133 ? 6.021 -6.422 -24.914 1.00 72.44 133 VAL A CA 1
ATOM 1043 C C . VAL A 1 133 ? 6.784 -7.169 -25.997 1.00 72.44 133 VAL A C 1
ATOM 1045 O O . VAL A 1 133 ? 6.598 -6.851 -27.174 1.00 72.44 133 VAL A O 1
ATOM 1048 N N . HIS A 1 134 ? 7.537 -8.196 -25.607 1.00 67.50 134 HIS A N 1
ATOM 1049 C CA . HIS A 1 134 ? 8.214 -9.115 -26.525 1.00 67.50 134 HIS A CA 1
ATOM 1050 C C . HIS A 1 134 ? 7.218 -9.807 -27.467 1.00 67.50 134 HIS A C 1
ATOM 1052 O O . HIS A 1 134 ? 7.465 -9.948 -28.661 1.00 67.50 134 HIS A O 1
ATOM 1058 N N . ALA A 1 135 ? 6.007 -10.102 -26.980 1.00 53.41 135 ALA A N 1
ATOM 1059 C CA . ALA A 1 135 ? 4.923 -10.689 -27.778 1.00 53.41 135 ALA A CA 1
ATOM 1060 C C . ALA A 1 135 ? 4.374 -9.792 -28.916 1.00 53.41 135 ALA A C 1
ATOM 1062 O O . ALA A 1 135 ? 3.518 -10.226 -29.686 1.00 53.41 135 ALA A O 1
ATOM 1063 N N . GLY A 1 136 ? 4.804 -8.527 -29.015 1.00 53.75 136 GLY A N 1
ATOM 1064 C CA . GLY A 1 136 ? 4.439 -7.601 -30.095 1.00 53.75 136 GLY A CA 1
ATOM 1065 C C . GLY A 1 136 ? 5.421 -7.575 -31.276 1.00 53.75 136 GLY A C 1
ATOM 1066 O O . GLY A 1 136 ? 5.333 -6.665 -32.110 1.00 53.75 136 GLY A O 1
ATOM 1067 N N . LEU A 1 137 ? 6.392 -8.491 -31.319 1.00 57.31 137 LEU A N 1
ATOM 1068 C CA . LEU A 1 137 ? 7.375 -8.622 -32.397 1.00 57.31 137 LEU A CA 1
ATOM 1069 C C . LEU A 1 137 ? 6.889 -9.613 -33.467 1.00 57.31 137 LEU A C 1
ATOM 1071 O O . LEU A 1 137 ? 6.123 -10.521 -33.170 1.00 57.31 137 LEU A O 1
ATOM 1075 N N . ASP A 1 138 ? 7.291 -9.411 -34.725 1.00 53.69 138 ASP A N 1
ATOM 1076 C CA . ASP A 1 138 ? 7.024 -10.372 -35.804 1.00 53.69 138 ASP A CA 1
ATOM 1077 C C . ASP A 1 138 ? 8.052 -11.520 -35.809 1.00 53.69 138 ASP A C 1
ATOM 1079 O O . ASP A 1 138 ? 9.188 -11.350 -35.354 1.00 53.69 138 ASP A O 1
ATOM 1083 N N . ASP A 1 139 ? 7.668 -12.673 -36.371 1.00 53.09 139 ASP A N 1
ATOM 1084 C CA . ASP A 1 139 ? 8.480 -13.902 -36.405 1.00 53.09 139 ASP A CA 1
ATOM 1085 C C . ASP A 1 139 ? 9.861 -13.702 -37.065 1.00 53.09 139 ASP A C 1
ATOM 1087 O O . ASP A 1 139 ? 10.843 -14.352 -36.699 1.00 53.09 139 ASP A O 1
ATOM 1091 N N . ALA A 1 140 ? 9.972 -12.778 -38.028 1.00 54.62 140 ALA A N 1
ATOM 1092 C CA . ALA A 1 140 ? 11.214 -12.499 -38.748 1.00 54.62 140 ALA A CA 1
ATOM 1093 C C . ALA A 1 140 ? 12.197 -11.643 -37.932 1.00 54.62 140 ALA A C 1
ATOM 1095 O O . ALA A 1 140 ? 13.415 -11.740 -38.112 1.00 54.62 140 ALA A O 1
ATOM 1096 N N . LEU A 1 141 ? 11.697 -10.773 -37.056 1.00 54.69 141 LEU A N 1
ATOM 1097 C CA . LEU A 1 141 ? 12.503 -10.038 -36.088 1.00 54.69 141 LEU A CA 1
ATOM 1098 C C . LEU A 1 141 ? 12.864 -10.933 -34.897 1.00 54.69 141 LEU A C 1
ATOM 1100 O O . LEU A 1 141 ? 14.023 -10.942 -34.499 1.00 54.69 141 LEU A O 1
ATOM 1104 N N . ALA A 1 142 ? 11.930 -11.752 -34.407 1.00 54.12 142 ALA A N 1
ATOM 1105 C CA . ALA A 1 142 ? 12.192 -12.719 -33.340 1.00 54.12 142 ALA A CA 1
ATOM 1106 C C . ALA A 1 142 ? 13.269 -13.743 -33.737 1.00 54.12 142 ALA A C 1
ATOM 1108 O O . ALA A 1 142 ? 14.190 -14.012 -32.969 1.00 54.12 142 ALA A O 1
ATOM 1109 N N . GLY A 1 143 ? 13.227 -14.245 -34.977 1.00 53.53 143 GLY A N 1
ATOM 1110 C CA . GLY A 1 143 ? 14.257 -15.136 -35.515 1.00 53.53 143 GLY A CA 1
ATOM 1111 C C . GLY A 1 143 ? 15.645 -14.494 -35.668 1.00 53.53 143 GLY A C 1
ATOM 1112 O O . GLY A 1 143 ? 16.640 -15.213 -35.593 1.00 53.53 143 GLY A O 1
ATOM 1113 N N . ARG A 1 144 ? 15.727 -13.165 -35.850 1.00 53.88 144 ARG A N 1
ATOM 1114 C CA . ARG A 1 144 ? 16.990 -12.395 -35.894 1.00 53.88 144 ARG A CA 1
ATOM 1115 C C . ARG A 1 144 ? 17.526 -12.082 -34.499 1.00 53.88 144 ARG A C 1
ATOM 1117 O O . ARG A 1 144 ? 18.693 -12.343 -34.230 1.00 53.88 144 ARG A O 1
ATOM 1124 N N . VAL A 1 145 ? 16.655 -11.632 -33.597 1.00 52.06 145 VAL A N 1
ATOM 1125 C CA . VAL A 1 145 ? 16.952 -11.461 -32.164 1.00 52.06 145 VAL A CA 1
ATOM 1126 C C . VAL A 1 145 ? 17.492 -12.770 -31.578 1.00 52.06 145 VAL A C 1
ATOM 1128 O O . VAL A 1 145 ? 18.482 -12.746 -30.859 1.00 52.06 145 VAL A O 1
ATOM 1131 N N . ARG A 1 146 ? 16.944 -13.924 -31.986 1.00 54.44 146 ARG A N 1
ATOM 1132 C CA . ARG A 1 146 ? 17.447 -15.261 -31.631 1.00 54.44 146 ARG A CA 1
ATOM 1133 C C . ARG A 1 146 ? 18.901 -15.514 -32.052 1.00 54.44 146 ARG A C 1
ATOM 1135 O O . ARG A 1 146 ? 19.661 -16.053 -31.260 1.00 54.44 146 ARG A O 1
ATOM 1142 N N . SER A 1 147 ? 19.306 -15.146 -33.270 1.00 53.03 147 SER A N 1
ATOM 1143 C CA . SER A 1 147 ? 20.709 -15.294 -33.708 1.00 53.03 147 SER A CA 1
ATOM 1144 C C . SER A 1 147 ? 21.660 -14.281 -33.059 1.00 53.03 147 SER A C 1
ATOM 1146 O O . SER A 1 147 ? 22.860 -14.523 -32.995 1.00 53.03 147 SER A O 1
ATOM 1148 N N . GLU A 1 148 ? 21.127 -13.158 -32.579 1.00 55.75 148 GLU A N 1
ATOM 1149 C CA . GLU A 1 148 ? 21.888 -12.032 -32.031 1.00 55.75 148 GLU A CA 1
ATOM 1150 C C . GLU A 1 148 ? 21.938 -12.023 -30.494 1.00 55.75 148 GLU A C 1
ATOM 1152 O O . GLU A 1 148 ? 22.716 -11.268 -29.919 1.00 55.75 148 GLU A O 1
ATOM 1157 N N . PHE A 1 149 ? 21.148 -12.860 -29.813 1.00 49.41 149 PHE A N 1
ATOM 1158 C CA . PHE A 1 149 ? 21.048 -12.904 -28.350 1.00 49.41 149 PHE A CA 1
ATOM 1159 C C . PHE A 1 149 ? 22.383 -13.277 -27.686 1.00 49.41 149 PHE A C 1
ATOM 1161 O O . PHE A 1 149 ? 22.817 -12.620 -26.742 1.00 49.41 149 PHE A O 1
ATOM 1168 N N . GLU A 1 150 ? 23.103 -14.260 -28.236 1.00 47.53 150 GLU A N 1
ATOM 1169 C CA . GLU A 1 150 ? 24.457 -14.619 -27.779 1.00 47.53 150 GLU A CA 1
ATOM 1170 C C . GLU A 1 150 ? 25.517 -13.588 -28.213 1.00 47.53 150 GLU A C 1
ATOM 1172 O O . GLU A 1 150 ? 26.550 -13.425 -27.559 1.00 47.53 150 GLU A O 1
ATOM 1177 N N . ALA A 1 151 ? 25.250 -12.846 -29.295 1.00 52.31 151 ALA A N 1
ATOM 1178 C CA . ALA A 1 151 ? 26.142 -11.830 -29.844 1.00 52.31 151 ALA A CA 1
ATOM 1179 C C . ALA A 1 151 ? 25.930 -10.436 -29.236 1.00 52.31 151 ALA A C 1
ATOM 1181 O O . ALA A 1 151 ? 26.839 -9.620 -29.345 1.00 52.31 151 ALA A O 1
ATOM 1182 N N . GLY A 1 152 ? 24.808 -10.181 -28.543 1.00 52.16 152 GLY A N 1
ATOM 1183 C CA . GLY A 1 152 ? 24.373 -8.923 -27.911 1.00 52.16 152 GLY A CA 1
ATOM 1184 C C . GLY A 1 152 ? 24.388 -7.698 -28.826 1.00 52.16 152 GLY A C 1
ATOM 1185 O O . GLY A 1 152 ? 24.842 -6.616 -28.428 1.00 52.16 152 GLY A O 1
ATOM 1186 N N . ASP A 1 153 ? 23.916 -7.877 -30.054 1.00 65.19 153 ASP A N 1
ATOM 1187 C CA . ASP A 1 153 ? 23.855 -6.816 -31.054 1.00 65.19 153 ASP A CA 1
ATOM 1188 C C . ASP A 1 153 ? 22.743 -5.792 -30.761 1.00 65.19 153 ASP A C 1
ATOM 1190 O O . ASP A 1 153 ? 21.815 -6.015 -29.980 1.00 65.19 153 ASP A O 1
ATOM 1194 N N . LEU A 1 154 ? 22.871 -4.607 -31.367 1.00 61.09 154 LEU A N 1
ATOM 1195 C CA . LEU A 1 154 ? 22.016 -3.436 -31.127 1.00 61.09 154 LEU A CA 1
ATOM 1196 C C . LEU A 1 154 ? 20.493 -3.704 -31.177 1.00 61.09 154 LEU A C 1
ATOM 1198 O O . LEU A 1 154 ? 19.792 -3.100 -30.364 1.00 61.09 154 LEU A O 1
ATOM 1202 N N . PRO A 1 155 ? 19.941 -4.547 -32.075 1.00 65.69 155 PRO A N 1
ATOM 1203 C CA . PRO A 1 155 ? 18.505 -4.848 -32.098 1.00 65.69 155 PRO A CA 1
ATOM 1204 C C . PRO A 1 155 ? 17.985 -5.487 -30.803 1.00 65.69 155 PRO A C 1
ATOM 1206 O O . PRO A 1 155 ? 16.950 -5.061 -30.293 1.00 65.69 155 PRO A O 1
ATOM 1209 N N . VAL A 1 156 ? 18.736 -6.429 -30.222 1.00 68.44 156 VAL A N 1
ATOM 1210 C CA . VAL A 1 156 ? 18.403 -7.074 -28.937 1.00 68.44 156 VAL A CA 1
ATOM 1211 C C . VAL A 1 156 ? 18.397 -6.046 -27.804 1.00 68.44 156 VAL A C 1
ATOM 1213 O O . VAL A 1 156 ? 17.485 -6.021 -26.984 1.00 68.44 156 VAL A O 1
ATOM 1216 N N . GLN A 1 157 ? 19.370 -5.127 -27.795 1.00 73.62 157 GLN A N 1
ATOM 1217 C CA . GLN A 1 157 ? 19.446 -4.073 -26.775 1.00 73.62 157 GLN A CA 1
ATOM 1218 C C . GLN A 1 157 ? 18.239 -3.127 -26.828 1.00 73.62 157 GLN A C 1
ATOM 1220 O O . GLN A 1 157 ? 17.755 -2.686 -25.787 1.00 73.62 157 GLN A O 1
ATOM 1225 N N . TRP A 1 158 ? 17.736 -2.808 -28.026 1.00 77.62 158 TRP A N 1
ATOM 1226 C CA . TRP A 1 158 ? 16.558 -1.953 -28.184 1.00 77.62 158 TRP A CA 1
ATOM 1227 C C . TRP A 1 158 ? 15.258 -2.647 -27.792 1.00 77.62 158 TRP A C 1
ATOM 1229 O O . TRP A 1 158 ? 14.376 -2.003 -27.222 1.00 77.62 158 TRP A O 1
ATOM 1239 N N . ASP A 1 159 ? 15.133 -3.934 -28.085 1.00 78.06 159 ASP A N 1
ATOM 1240 C CA . ASP A 1 159 ? 13.963 -4.717 -27.706 1.00 78.06 159 ASP A CA 1
ATOM 1241 C C . ASP A 1 159 ? 13.849 -4.881 -26.186 1.00 78.06 159 ASP A C 1
ATOM 1243 O O . ASP A 1 159 ? 12.846 -4.492 -25.581 1.00 78.06 159 ASP A O 1
ATOM 1247 N N . GLU A 1 160 ? 14.943 -5.283 -25.546 1.00 81.44 160 GLU A N 1
ATOM 1248 C CA . GLU A 1 160 ? 15.035 -5.368 -24.091 1.00 81.44 160 GLU A CA 1
ATOM 1249 C C . GLU A 1 160 ? 14.830 -4.000 -23.439 1.00 81.44 160 GLU A C 1
ATOM 1251 O O . GLU A 1 160 ? 13.999 -3.850 -22.541 1.00 81.44 160 GLU A O 1
ATOM 1256 N N . ALA A 1 161 ? 15.471 -2.941 -23.949 1.00 84.38 161 ALA A N 1
ATOM 1257 C CA . ALA A 1 161 ? 15.214 -1.589 -23.460 1.00 84.38 161 ALA A CA 1
ATOM 1258 C C . ALA A 1 161 ? 13.719 -1.235 -23.531 1.00 84.38 161 ALA A C 1
ATOM 1260 O O . ALA A 1 161 ? 13.174 -0.666 -22.585 1.00 84.38 161 ALA A O 1
ATOM 1261 N N . ARG A 1 162 ? 13.013 -1.599 -24.607 1.00 85.50 162 ARG A N 1
ATOM 1262 C CA . ARG A 1 162 ? 11.571 -1.357 -24.729 1.00 85.50 162 ARG A CA 1
ATOM 1263 C C . ARG A 1 162 ? 10.766 -2.128 -23.675 1.00 85.50 162 ARG A C 1
ATOM 1265 O O . ARG A 1 162 ? 9.879 -1.525 -23.062 1.00 85.50 162 ARG A O 1
ATOM 1272 N N . ALA A 1 163 ? 11.056 -3.409 -23.453 1.00 84.94 163 ALA A N 1
ATOM 1273 C CA . ALA A 1 163 ? 10.356 -4.243 -22.473 1.00 84.94 163 ALA A CA 1
ATOM 1274 C C . ALA A 1 163 ? 10.610 -3.782 -21.027 1.00 84.94 163 ALA A C 1
ATOM 1276 O O . ALA A 1 163 ? 9.658 -3.531 -20.277 1.00 84.94 163 ALA A O 1
ATOM 1277 N N . PHE A 1 164 ? 11.873 -3.523 -20.670 1.00 90.38 164 PHE A N 1
ATOM 1278 C CA . PHE A 1 164 ? 12.254 -2.942 -19.380 1.00 90.38 164 PHE A CA 1
ATOM 1279 C C . PHE A 1 164 ? 11.556 -1.599 -19.132 1.00 90.38 164 PHE A C 1
ATOM 1281 O O . PHE A 1 164 ? 11.003 -1.380 -18.052 1.00 90.38 164 PHE A O 1
ATOM 1288 N N . MET A 1 165 ? 11.523 -0.701 -20.124 1.00 93.19 165 MET A N 1
ATOM 1289 C CA . MET A 1 165 ? 10.857 0.596 -19.969 1.00 93.19 165 MET A CA 1
ATOM 1290 C C . MET A 1 165 ? 9.340 0.475 -19.789 1.00 93.19 165 MET A C 1
ATOM 1292 O O . MET A 1 165 ? 8.752 1.277 -19.060 1.00 93.19 165 MET A O 1
ATOM 1296 N N . ALA A 1 166 ? 8.692 -0.514 -20.409 1.00 88.31 166 ALA A N 1
ATOM 1297 C CA . ALA A 1 166 ? 7.266 -0.755 -20.211 1.00 88.31 166 ALA A CA 1
ATOM 1298 C C . ALA A 1 166 ? 6.953 -1.200 -18.777 1.00 88.31 166 ALA A C 1
ATOM 1300 O O . ALA A 1 166 ? 6.004 -0.699 -18.165 1.00 88.31 166 ALA A O 1
ATOM 1301 N N . GLU A 1 167 ? 7.769 -2.095 -18.218 1.00 91.19 167 GLU A N 1
ATOM 1302 C CA . GLU A 1 167 ? 7.634 -2.526 -16.828 1.00 91.19 167 GLU A CA 1
ATOM 1303 C C . GLU A 1 167 ? 7.957 -1.386 -15.844 1.00 91.19 167 GLU A C 1
ATOM 1305 O O . GLU A 1 167 ? 7.200 -1.149 -14.898 1.00 91.19 167 GLU A O 1
ATOM 1310 N N . ILE A 1 168 ? 9.018 -0.612 -16.094 1.00 93.69 168 ILE A N 1
ATOM 1311 C CA . ILE A 1 168 ? 9.362 0.572 -15.291 1.00 93.69 168 ILE A CA 1
ATOM 1312 C C . ILE A 1 168 ? 8.215 1.589 -15.306 1.00 93.69 168 ILE A C 1
ATOM 1314 O O . ILE A 1 168 ? 7.818 2.089 -14.251 1.00 93.69 168 ILE A O 1
ATOM 1318 N N . ALA A 1 169 ? 7.646 1.884 -16.478 1.00 91.62 169 ALA A N 1
ATOM 1319 C CA . ALA A 1 169 ? 6.513 2.795 -16.595 1.00 91.62 169 ALA A CA 1
ATOM 1320 C C . ALA A 1 169 ? 5.282 2.262 -15.845 1.00 91.62 169 ALA A C 1
ATOM 1322 O O . ALA A 1 169 ? 4.601 3.029 -15.161 1.00 91.62 169 ALA A O 1
ATOM 1323 N N . PHE A 1 170 ? 5.021 0.953 -15.914 1.00 91.50 170 PHE A N 1
ATOM 1324 C CA . PHE A 1 170 ? 3.963 0.307 -15.143 1.00 91.50 170 PHE A CA 1
ATOM 1325 C C . PHE A 1 170 ? 4.169 0.495 -13.632 1.00 91.50 170 PHE A C 1
ATOM 1327 O O . PHE A 1 170 ? 3.262 0.981 -12.954 1.00 91.50 170 PHE A O 1
ATOM 1334 N N . HIS A 1 171 ? 5.357 0.196 -13.098 1.00 94.38 171 HIS A N 1
ATOM 1335 C CA . HIS A 1 171 ? 5.643 0.389 -11.672 1.00 94.38 171 HIS A CA 1
ATOM 1336 C C . HIS A 1 171 ? 5.625 1.860 -11.258 1.00 94.38 171 HIS A C 1
ATOM 1338 O O . HIS A 1 171 ? 5.157 2.180 -10.166 1.00 94.38 171 HIS A O 1
ATOM 1344 N N . GLY A 1 172 ? 6.035 2.774 -12.137 1.00 93.31 172 GLY A N 1
ATOM 1345 C CA . GLY A 1 172 ? 5.864 4.205 -11.920 1.00 93.31 172 GLY A CA 1
ATOM 1346 C C . GLY A 1 172 ? 4.387 4.600 -11.792 1.00 93.31 172 GLY A C 1
ATOM 1347 O O . GLY A 1 172 ? 4.000 5.274 -10.841 1.00 93.31 172 GLY A O 1
ATOM 1348 N N . LEU A 1 173 ? 3.510 4.125 -12.679 1.00 92.50 173 LEU A N 1
ATOM 1349 C CA . LEU A 1 173 ? 2.066 4.377 -12.563 1.00 92.50 173 LEU A CA 1
ATOM 1350 C C . LEU A 1 173 ? 1.475 3.784 -11.275 1.00 92.50 173 LEU A C 1
ATOM 1352 O O . LEU A 1 173 ? 0.664 4.433 -10.609 1.00 92.50 173 LEU A O 1
ATOM 1356 N N . GLN A 1 174 ? 1.908 2.582 -10.896 1.00 93.75 174 GLN A N 1
ATOM 1357 C CA . GLN A 1 174 ? 1.489 1.935 -9.654 1.00 93.75 174 GLN A CA 1
ATOM 1358 C C . GLN A 1 174 ? 1.941 2.728 -8.424 1.00 93.75 174 GLN A C 1
ATOM 1360 O O . GLN A 1 174 ? 1.116 3.028 -7.564 1.00 93.75 174 GLN A O 1
ATOM 1365 N N . ALA A 1 175 ? 3.201 3.159 -8.371 1.00 95.19 175 ALA A N 1
ATOM 1366 C CA . ALA A 1 175 ? 3.722 3.992 -7.292 1.00 95.19 175 ALA A CA 1
ATOM 1367 C C . ALA A 1 175 ? 2.956 5.319 -7.162 1.00 95.19 175 ALA A C 1
ATOM 1369 O O . ALA A 1 175 ? 2.589 5.716 -6.055 1.00 95.19 175 ALA A O 1
ATOM 1370 N N . ARG A 1 176 ? 2.621 5.966 -8.288 1.00 94.88 176 ARG A N 1
ATOM 1371 C CA . ARG A 1 176 ? 1.771 7.167 -8.300 1.00 94.88 176 ARG A CA 1
ATOM 1372 C C . ARG A 1 176 ? 0.384 6.882 -7.721 1.00 94.88 176 ARG A C 1
ATOM 1374 O O . ARG A 1 176 ? -0.114 7.670 -6.919 1.00 94.88 176 ARG A O 1
ATOM 1381 N N . ARG A 1 177 ? -0.236 5.761 -8.106 1.00 95.19 177 ARG A N 1
ATOM 1382 C CA . ARG A 1 177 ? -1.529 5.321 -7.561 1.00 95.19 177 ARG A CA 1
ATOM 1383 C C . ARG A 1 177 ? -1.446 5.108 -6.049 1.00 95.19 177 ARG A C 1
ATOM 1385 O O . ARG A 1 177 ? -2.296 5.617 -5.330 1.00 95.19 177 ARG A O 1
ATOM 1392 N N . PHE A 1 178 ? -0.424 4.407 -5.560 1.00 96.19 178 PHE A N 1
ATOM 1393 C CA . PHE A 1 178 ? -0.245 4.162 -4.126 1.00 96.19 178 PHE A CA 1
ATOM 1394 C C . PHE A 1 178 ? -0.003 5.456 -3.339 1.00 96.19 178 PHE A C 1
ATOM 1396 O O . PHE A 1 178 ? -0.581 5.632 -2.271 1.00 96.19 178 PHE A O 1
ATOM 1403 N N . GLY A 1 179 ? 0.763 6.404 -3.890 1.00 95.62 179 GLY A N 1
ATOM 1404 C CA . GLY A 1 179 ? 0.917 7.740 -3.306 1.00 95.62 179 GLY A CA 1
ATOM 1405 C C . GLY A 1 179 ? -0.417 8.489 -3.188 1.00 95.62 179 GLY A C 1
ATOM 1406 O O . GLY A 1 179 ? -0.692 9.108 -2.160 1.00 95.62 179 GLY A O 1
ATOM 1407 N N . ALA A 1 180 ? -1.285 8.382 -4.199 1.00 95.25 180 ALA A N 1
ATOM 1408 C CA . ALA A 1 180 ? -2.632 8.953 -4.155 1.00 95.25 180 ALA A CA 1
ATOM 1409 C C . ALA A 1 180 ? -3.535 8.260 -3.117 1.00 95.25 180 ALA A C 1
ATOM 1411 O O . ALA A 1 180 ? -4.246 8.941 -2.382 1.00 95.25 180 ALA A O 1
ATOM 1412 N N . GLU A 1 181 ? -3.471 6.930 -2.998 1.00 96.12 181 GLU A N 1
ATOM 1413 C CA . GLU A 1 181 ? -4.194 6.179 -1.959 1.00 96.12 181 GLU A CA 1
ATOM 1414 C C . GLU A 1 181 ? -3.743 6.569 -0.546 1.00 96.12 181 GLU A C 1
ATOM 1416 O O . GLU A 1 181 ? -4.571 6.719 0.354 1.00 96.12 181 GLU A O 1
ATOM 1421 N N . LEU A 1 182 ? -2.441 6.794 -0.351 1.00 96.62 182 LEU A N 1
ATOM 1422 C CA . LEU A 1 182 ? -1.884 7.279 0.912 1.00 96.62 182 LEU A CA 1
ATOM 1423 C C . LEU A 1 182 ? -2.352 8.705 1.223 1.00 96.62 182 LEU A C 1
ATOM 1425 O O . LEU A 1 182 ? -2.703 8.989 2.366 1.00 96.62 182 LEU A O 1
ATOM 1429 N N . ALA A 1 183 ? -2.402 9.595 0.229 1.00 94.94 183 ALA A N 1
ATOM 1430 C CA . ALA A 1 183 ? -2.957 10.937 0.400 1.00 94.94 183 ALA A CA 1
ATOM 1431 C C . ALA A 1 183 ? -4.450 10.893 0.779 1.00 94.94 183 ALA A C 1
ATOM 1433 O O . ALA A 1 183 ? -4.850 11.492 1.777 1.00 94.94 183 ALA A O 1
ATOM 1434 N N . ALA A 1 184 ? -5.255 10.106 0.061 1.00 95.12 184 ALA A N 1
ATOM 1435 C CA . ALA A 1 184 ? -6.678 9.940 0.353 1.00 95.12 184 ALA A CA 1
ATOM 1436 C C . ALA A 1 184 ? -6.922 9.291 1.731 1.00 95.12 184 ALA A C 1
ATOM 1438 O O . ALA A 1 184 ? -7.826 9.690 2.466 1.00 95.12 184 ALA A O 1
ATOM 1439 N N . GLY A 1 185 ? -6.092 8.320 2.127 1.00 95.69 185 GLY A N 1
ATOM 1440 C CA . GLY A 1 185 ? -6.146 7.694 3.452 1.00 95.69 185 GLY A CA 1
ATOM 1441 C C . GLY A 1 185 ? -5.900 8.678 4.593 1.00 95.69 185 GLY A C 1
ATOM 1442 O O . GLY A 1 185 ? -6.517 8.564 5.655 1.00 95.69 185 GLY A O 1
ATOM 1443 N N . ARG A 1 186 ? -5.075 9.709 4.377 1.00 95.31 186 ARG A N 1
ATOM 1444 C CA . ARG A 1 186 ? -4.890 10.788 5.361 1.00 95.31 186 ARG A CA 1
ATOM 1445 C C . ARG A 1 186 ? -6.134 11.637 5.528 1.00 95.31 186 ARG A C 1
ATOM 1447 O O . ARG A 1 186 ? -6.489 11.942 6.662 1.00 95.31 186 ARG A O 1
ATOM 1454 N N . GLU A 1 187 ? -6.809 11.987 4.437 1.00 96.38 187 GLU A N 1
ATOM 1455 C CA . GLU A 1 187 ? -8.070 12.733 4.500 1.00 96.38 187 GLU A CA 1
ATOM 1456 C C . GLU A 1 187 ? -9.140 11.934 5.254 1.00 96.38 187 GLU A C 1
ATOM 1458 O O . GLU A 1 187 ? -9.800 12.465 6.150 1.00 96.38 187 GLU A O 1
ATOM 1463 N N . ARG A 1 188 ? -9.249 10.627 4.973 1.00 96.75 188 ARG A N 1
ATOM 1464 C CA . ARG A 1 188 ? -10.158 9.724 5.698 1.00 96.75 188 ARG A CA 1
ATOM 1465 C C . ARG A 1 188 ? -9.791 9.598 7.174 1.00 96.75 188 ARG A C 1
ATOM 1467 O O . ARG A 1 188 ? -10.671 9.689 8.028 1.00 96.75 188 ARG A O 1
ATOM 1474 N N . THR A 1 189 ? -8.503 9.466 7.490 1.00 97.38 189 THR A N 1
ATOM 1475 C CA . THR A 1 189 ? -8.002 9.442 8.873 1.00 97.38 189 THR A CA 1
ATOM 1476 C C . THR A 1 189 ? -8.347 10.740 9.603 1.00 97.38 189 THR A C 1
ATOM 1478 O O . THR A 1 189 ? -8.892 10.696 10.703 1.00 97.38 189 THR A O 1
ATOM 1481 N N . ALA A 1 190 ? -8.109 11.901 8.986 1.00 97.31 190 ALA A N 1
ATOM 1482 C CA . ALA A 1 190 ? -8.446 13.201 9.560 1.00 97.31 190 ALA A CA 1
ATOM 1483 C C . ALA A 1 190 ? -9.956 13.345 9.807 1.00 97.31 190 ALA A C 1
ATOM 1485 O O . ALA A 1 190 ? -10.365 13.792 10.879 1.00 97.31 190 ALA A O 1
ATOM 1486 N N . ALA A 1 191 ? -10.791 12.904 8.862 1.00 97.25 191 ALA A N 1
ATOM 1487 C CA . ALA A 1 191 ? -12.242 12.902 9.021 1.00 97.25 191 ALA A CA 1
ATOM 1488 C C . ALA A 1 191 ? -12.699 11.991 10.175 1.00 97.25 191 ALA A C 1
ATOM 1490 O O . ALA A 1 191 ? -13.557 12.379 10.969 1.00 97.25 191 ALA A O 1
ATOM 1491 N N . LEU A 1 192 ? -12.118 10.795 10.307 1.00 97.44 192 LEU A N 1
ATOM 1492 C CA . LEU A 1 192 ? -12.417 9.867 11.401 1.00 97.44 192 LEU A CA 1
ATOM 1493 C C . LEU A 1 192 ? -11.987 10.423 12.764 1.00 97.44 192 LEU A C 1
ATOM 1495 O O . LEU A 1 192 ? -12.772 10.364 13.710 1.00 97.44 192 LEU A O 1
ATOM 1499 N N . LEU A 1 193 ? -10.796 11.022 12.857 1.00 96.88 193 LEU A N 1
ATOM 1500 C CA . LEU A 1 193 ? -10.343 11.717 14.066 1.00 96.88 193 LEU A CA 1
ATOM 1501 C C . LEU A 1 193 ? -11.286 12.875 14.422 1.00 96.88 193 LEU A C 1
ATOM 1503 O O . LEU A 1 193 ? -11.719 12.983 15.566 1.00 96.88 193 LEU A O 1
ATOM 1507 N N . GLY A 1 194 ? -11.703 13.675 13.437 1.00 96.50 194 GLY A N 1
ATOM 1508 C CA . GLY A 1 194 ? -12.690 14.742 13.624 1.00 96.50 194 GLY A CA 1
ATOM 1509 C C . GLY A 1 194 ? -14.045 14.240 14.142 1.00 96.50 194 GLY A C 1
ATOM 1510 O O . GLY A 1 194 ? -14.729 14.936 14.890 1.00 96.50 194 GLY A O 1
ATOM 1511 N N . ARG A 1 195 ? -14.432 13.004 13.811 1.00 96.75 195 ARG A N 1
ATOM 1512 C CA . ARG A 1 195 ? -15.660 12.371 14.319 1.00 96.75 195 ARG A CA 1
ATOM 1513 C C . ARG A 1 195 ? -15.536 11.838 15.749 1.00 96.75 195 ARG A C 1
ATOM 1515 O O . ARG A 1 195 ? -16.569 11.570 16.358 1.00 96.75 195 ARG A O 1
ATOM 1522 N N . LEU A 1 196 ? -14.328 11.722 16.305 1.00 95.75 196 LEU A N 1
ATOM 1523 C CA . LEU A 1 196 ? -14.126 11.435 17.732 1.00 95.75 196 LEU A CA 1
ATOM 1524 C C . LEU A 1 196 ? -14.367 12.681 18.605 1.00 95.75 196 LEU A C 1
ATOM 1526 O O . LEU A 1 196 ? -14.733 12.572 19.773 1.00 95.75 196 LEU A O 1
ATOM 1530 N N . GLU A 1 197 ? -14.237 13.882 18.042 1.00 93.75 197 GLU A N 1
ATOM 1531 C CA . GLU A 1 197 ? -14.351 15.159 18.759 1.00 93.75 197 GLU A CA 1
ATOM 1532 C C . GLU A 1 197 ? -15.660 15.349 19.552 1.00 93.75 197 GLU A C 1
ATOM 1534 O O . GLU A 1 197 ? -15.604 15.787 20.706 1.00 93.75 197 GLU A O 1
ATOM 1539 N N . PRO A 1 198 ? -16.852 15.004 19.022 1.00 94.50 198 PRO A N 1
ATOM 1540 C CA . PRO A 1 198 ? -18.094 15.105 19.785 1.00 94.50 198 PRO A CA 1
ATOM 1541 C C . PRO A 1 198 ? -18.126 14.172 20.999 1.00 94.50 198 PRO A C 1
ATOM 1543 O O . PRO A 1 198 ? -18.756 14.509 22.004 1.00 94.50 198 PRO A O 1
ATOM 1546 N N . LEU A 1 199 ? -17.440 13.025 20.926 1.00 95.38 199 LEU A N 1
ATOM 1547 C CA . LEU A 1 199 ? -17.333 12.088 22.042 1.00 95.38 199 LEU A CA 1
ATOM 1548 C C . LEU A 1 199 ? -16.487 12.682 23.167 1.00 95.38 199 LEU A C 1
ATOM 1550 O O . LEU A 1 199 ? -16.861 12.541 24.323 1.00 95.38 199 LEU A O 1
ATOM 1554 N N . ARG A 1 200 ? -15.431 13.444 22.852 1.00 92.50 200 ARG A N 1
ATOM 1555 C CA . ARG A 1 200 ? -14.578 14.106 23.858 1.00 92.50 200 ARG A CA 1
ATOM 1556 C C . ARG A 1 200 ? -15.357 15.046 24.782 1.00 92.50 200 ARG A C 1
ATOM 1558 O O . ARG A 1 200 ? -14.993 15.225 25.937 1.00 92.50 200 ARG A O 1
ATOM 1565 N N . LYS A 1 201 ? -16.429 15.662 24.276 1.00 90.06 201 LYS A N 1
ATOM 1566 C CA . LYS A 1 201 ? -17.277 16.589 25.045 1.00 90.06 201 LYS A CA 1
ATOM 1567 C C . LYS A 1 201 ? -18.159 15.877 26.077 1.00 90.06 201 LYS A C 1
ATOM 1569 O O . LYS A 1 201 ? -18.839 16.539 26.858 1.00 90.06 201 LYS A O 1
ATOM 1574 N N . LYS A 1 202 ? -18.199 14.543 26.065 1.00 89.62 202 LYS A N 1
ATOM 1575 C CA . LYS A 1 202 ? -18.897 13.736 27.068 1.00 89.62 202 LYS A CA 1
ATOM 1576 C C . LYS A 1 202 ? -18.003 13.584 28.300 1.00 89.62 202 LYS A C 1
ATOM 1578 O O . LYS A 1 202 ? -16.792 13.478 28.175 1.00 89.62 202 LYS A O 1
ATOM 1583 N N . GLY A 1 203 ? -18.601 13.521 29.492 1.00 83.88 203 GLY A N 1
ATOM 1584 C CA . GLY A 1 203 ? -17.843 13.248 30.723 1.00 83.88 203 GLY A CA 1
ATOM 1585 C C . GLY A 1 203 ? -17.301 11.814 30.800 1.00 83.88 203 GLY A C 1
ATOM 1586 O O . GLY A 1 203 ? -16.297 11.565 31.454 1.00 83.88 203 GLY A O 1
ATOM 1587 N N . THR A 1 204 ? -17.954 10.869 30.121 1.00 87.06 204 THR A N 1
ATOM 1588 C CA . THR A 1 204 ? -17.564 9.455 30.027 1.00 87.06 204 THR A CA 1
ATOM 1589 C C . THR A 1 204 ? -18.236 8.808 28.811 1.00 87.06 204 THR A C 1
ATOM 1591 O O . THR A 1 204 ? -19.262 9.306 28.338 1.00 87.06 204 THR A O 1
ATOM 1594 N N . LEU A 1 205 ? -17.703 7.674 28.344 1.00 89.81 205 LEU A N 1
ATOM 1595 C CA . LEU A 1 205 ? -18.322 6.795 27.341 1.00 89.81 205 LEU A CA 1
ATOM 1596 C C . LEU A 1 205 ? -19.093 5.621 27.968 1.00 89.81 205 LEU A C 1
ATOM 1598 O O . LEU A 1 205 ? -19.274 4.585 27.336 1.00 89.81 205 LEU A O 1
ATOM 1602 N N . GLY A 1 206 ? -19.577 5.775 29.204 1.00 82.56 206 GLY A N 1
ATOM 1603 C CA . GLY A 1 206 ? -20.335 4.732 29.907 1.00 82.56 206 GLY A CA 1
ATOM 1604 C C . GLY A 1 206 ? -21.695 4.375 29.284 1.00 82.56 206 GLY A C 1
ATOM 1605 O O . GLY A 1 206 ? -22.272 3.346 29.623 1.00 82.56 206 GLY A O 1
ATOM 1606 N N . ARG A 1 207 ? -22.230 5.193 28.364 1.00 90.69 207 ARG A N 1
ATOM 1607 C CA . ARG A 1 207 ? -23.444 4.850 27.606 1.00 90.69 207 ARG A CA 1
ATOM 1608 C C . ARG A 1 207 ? -23.102 3.900 26.461 1.00 90.69 207 ARG A C 1
ATOM 1610 O O . ARG A 1 207 ? -22.270 4.226 25.620 1.00 90.69 207 ARG A O 1
ATOM 1617 N N . ALA A 1 208 ? -23.840 2.794 26.358 1.00 91.69 208 ALA A N 1
ATOM 1618 C CA . ALA A 1 208 ? -23.638 1.780 25.318 1.00 91.69 208 ALA A CA 1
ATOM 1619 C C . ALA A 1 208 ? -23.652 2.356 23.887 1.00 91.69 208 ALA A C 1
ATOM 1621 O O . ALA A 1 208 ? -22.840 1.960 23.058 1.00 91.69 208 ALA A O 1
ATOM 1622 N N . ALA A 1 209 ? -24.525 3.330 23.605 1.00 93.25 209 ALA A N 1
ATOM 1623 C CA . ALA A 1 209 ? -24.583 3.982 22.297 1.00 93.25 209 ALA A CA 1
ATOM 1624 C C . ALA A 1 209 ? -23.315 4.800 21.983 1.00 93.25 209 ALA A C 1
ATOM 1626 O O . ALA A 1 209 ? -22.761 4.673 20.895 1.00 93.25 209 ALA A O 1
ATOM 1627 N N . ASP A 1 210 ? -22.822 5.595 22.939 1.00 94.19 210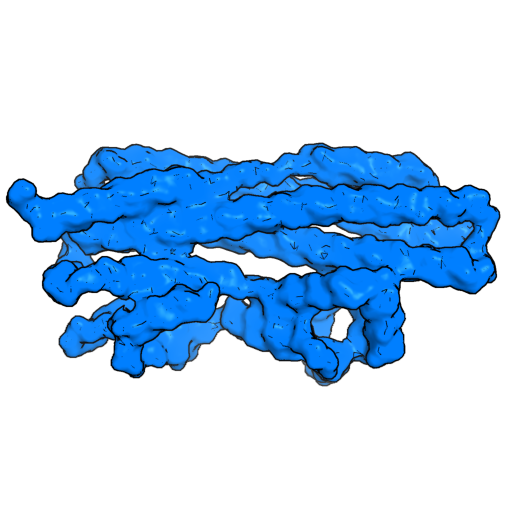 ASP A N 1
ATOM 1628 C CA . ASP A 1 210 ? -21.598 6.392 22.767 1.00 94.19 210 ASP A CA 1
ATOM 1629 C C . ASP A 1 210 ? -20.371 5.472 22.599 1.00 94.19 210 ASP A C 1
ATOM 1631 O O . ASP A 1 210 ? -19.509 5.717 21.752 1.00 94.19 210 ASP A O 1
ATOM 1635 N N . ARG A 1 211 ? -20.334 4.361 23.348 1.00 93.19 211 ARG A N 1
ATOM 1636 C CA . ARG A 1 211 ? -19.311 3.315 23.221 1.00 93.19 211 ARG A CA 1
ATOM 1637 C C . ARG A 1 211 ? -19.326 2.652 21.840 1.00 93.19 211 ARG A C 1
ATOM 1639 O O . ARG A 1 211 ? -18.272 2.513 21.229 1.00 93.19 211 ARG A O 1
ATOM 1646 N N . ALA A 1 212 ? -20.499 2.300 21.318 1.00 93.38 212 ALA A N 1
ATOM 1647 C CA . ALA A 1 212 ? -20.630 1.702 19.989 1.00 93.38 212 ALA A CA 1
ATOM 1648 C C . ALA A 1 212 ? -20.172 2.656 18.867 1.00 93.38 212 ALA A C 1
ATOM 1650 O O . ALA A 1 212 ? -19.526 2.229 17.905 1.00 93.38 212 ALA A O 1
ATOM 1651 N N . VAL A 1 213 ? -20.453 3.960 19.003 1.00 96.00 213 VAL A N 1
ATOM 1652 C CA . VAL A 1 213 ? -19.943 4.986 18.076 1.00 96.00 213 VAL A CA 1
ATOM 1653 C C . VAL A 1 213 ? -18.417 5.040 18.121 1.00 96.00 213 VAL A C 1
ATOM 1655 O O . VAL A 1 213 ? -17.783 5.033 17.065 1.00 96.00 213 VAL A O 1
ATOM 1658 N N . TYR A 1 214 ? -17.821 5.047 19.319 1.00 96.25 214 TYR A N 1
ATOM 1659 C CA . TYR A 1 214 ? -16.366 4.998 19.472 1.00 96.25 214 TYR A CA 1
ATOM 1660 C C . TYR A 1 214 ? -15.761 3.763 18.791 1.00 96.25 214 TYR A C 1
ATOM 1662 O O . TYR A 1 214 ? -14.860 3.896 17.968 1.00 96.25 214 TYR A O 1
ATOM 1670 N N . GLU A 1 215 ? -16.284 2.573 19.081 1.00 94.50 215 GLU A N 1
ATOM 1671 C CA . GLU A 1 215 ? -15.761 1.315 18.539 1.00 94.50 215 GLU A CA 1
ATOM 1672 C C . GLU A 1 215 ? -15.848 1.255 17.011 1.00 94.50 215 GLU A C 1
ATOM 1674 O O . GLU A 1 215 ? -14.940 0.738 16.358 1.00 94.50 215 GLU A O 1
ATOM 1679 N N . THR A 1 216 ? -16.895 1.850 16.436 1.00 96.06 216 THR A N 1
ATOM 1680 C CA . THR A 1 216 ? -17.043 2.001 14.984 1.00 96.06 216 THR A CA 1
ATOM 1681 C C . THR A 1 216 ? -15.941 2.886 14.397 1.00 96.06 216 THR A C 1
ATOM 1683 O O . THR A 1 216 ? -15.298 2.518 13.413 1.00 96.06 216 THR A O 1
ATOM 1686 N N . LEU A 1 217 ? -15.678 4.043 15.013 1.00 97.38 217 LEU A N 1
ATOM 1687 C CA . LEU A 1 217 ? -14.626 4.965 14.571 1.00 97.38 217 LEU A CA 1
ATOM 1688 C C . LEU A 1 217 ? -13.225 4.366 14.752 1.00 97.38 217 LEU A C 1
ATOM 1690 O O . LEU A 1 217 ? -12.383 4.507 13.867 1.00 97.38 217 LEU A O 1
ATOM 1694 N N . ALA A 1 218 ? -12.991 3.657 15.858 1.00 97.12 218 ALA A N 1
ATOM 1695 C CA . ALA A 1 218 ? -11.735 2.967 16.132 1.00 97.12 218 ALA A CA 1
ATOM 1696 C C . ALA A 1 218 ? -11.468 1.840 15.121 1.00 97.12 218 ALA A C 1
ATOM 1698 O O . ALA A 1 218 ? -10.336 1.685 14.665 1.00 97.12 218 ALA A O 1
ATOM 1699 N N . ALA A 1 219 ? -12.502 1.091 14.721 1.00 96.69 219 ALA A N 1
ATOM 1700 C CA . ALA A 1 219 ? -12.394 0.097 13.655 1.00 96.69 219 ALA A CA 1
ATOM 1701 C C . ALA A 1 219 ? -12.057 0.745 12.302 1.00 96.69 219 ALA A C 1
ATOM 1703 O O . ALA A 1 219 ? -11.172 0.259 11.599 1.00 96.69 219 ALA A O 1
ATOM 1704 N N . GLY A 1 220 ? -12.702 1.871 11.971 1.00 97.62 220 GLY A N 1
ATOM 1705 C CA . GLY A 1 220 ? -12.381 2.660 10.778 1.00 97.62 220 GLY A CA 1
ATOM 1706 C C . GLY A 1 220 ? -10.928 3.139 10.759 1.00 97.62 220 GLY A C 1
ATOM 1707 O O . GLY A 1 220 ? -10.223 2.931 9.776 1.00 97.62 220 GLY A O 1
ATOM 1708 N N . LEU A 1 221 ? -10.445 3.713 11.864 1.00 97.88 221 LEU A N 1
ATOM 1709 C CA . LEU A 1 221 ? -9.050 4.152 11.986 1.00 97.88 221 LEU A CA 1
ATOM 1710 C C . LEU A 1 221 ? -8.074 2.973 11.898 1.00 97.88 221 LEU A C 1
ATOM 1712 O O . LEU A 1 221 ? -7.049 3.079 11.231 1.00 97.88 221 LEU A O 1
ATOM 1716 N N . GLY A 1 222 ? -8.406 1.831 12.508 1.00 97.31 222 GLY A N 1
ATOM 1717 C CA . GLY A 1 222 ? -7.622 0.601 12.381 1.00 97.31 222 GLY A CA 1
ATOM 1718 C C . GLY A 1 222 ? -7.513 0.106 10.935 1.00 97.31 222 GLY A C 1
ATOM 1719 O O . GLY A 1 222 ? -6.437 -0.320 10.518 1.00 97.31 222 GLY A O 1
ATOM 1720 N N . ALA A 1 223 ? -8.592 0.210 10.152 1.00 97.56 223 ALA A N 1
ATOM 1721 C CA . ALA A 1 223 ? -8.579 -0.124 8.730 1.00 97.56 223 ALA A CA 1
ATOM 1722 C C . ALA A 1 223 ? -7.684 0.827 7.921 1.00 97.56 223 ALA A C 1
ATOM 1724 O O . ALA A 1 223 ? -6.872 0.356 7.127 1.00 97.56 223 ALA A O 1
ATOM 1725 N N . GLU A 1 224 ? -7.763 2.141 8.157 1.00 97.50 224 GLU A N 1
ATOM 1726 C CA . GLU A 1 224 ? -6.887 3.110 7.480 1.00 97.50 224 GLU A CA 1
ATOM 1727 C C . GLU A 1 224 ? -5.408 2.929 7.859 1.00 97.50 224 GLU A C 1
ATOM 1729 O O . GLU A 1 224 ? -4.544 3.062 6.997 1.00 97.50 224 GLU A O 1
ATOM 1734 N N . ILE A 1 225 ? -5.093 2.549 9.105 1.00 97.38 225 ILE A N 1
ATOM 1735 C CA . ILE A 1 225 ? -3.719 2.201 9.509 1.00 97.38 225 ILE A CA 1
ATOM 1736 C C . ILE A 1 225 ? -3.214 0.974 8.736 1.00 97.38 225 ILE A C 1
ATOM 1738 O O . ILE A 1 225 ? -2.112 1.004 8.181 1.00 97.38 225 ILE A O 1
ATOM 1742 N N . ALA A 1 226 ? -4.012 -0.097 8.673 1.00 96.69 226 ALA A N 1
ATOM 1743 C CA . ALA A 1 226 ? -3.639 -1.320 7.961 1.00 96.69 226 ALA A CA 1
ATOM 1744 C C . ALA A 1 226 ? -3.427 -1.062 6.458 1.00 96.69 226 ALA A C 1
ATOM 1746 O O . ALA A 1 226 ? -2.416 -1.481 5.890 1.00 96.69 226 ALA A O 1
ATOM 1747 N N . LEU A 1 227 ? -4.339 -0.312 5.828 1.00 97.25 227 LEU A N 1
ATOM 1748 C CA . LEU A 1 227 ? -4.229 0.092 4.424 1.00 97.25 227 LEU A CA 1
ATOM 1749 C C . LEU A 1 227 ? -3.046 1.033 4.185 1.00 97.25 227 LEU A C 1
ATOM 1751 O O . LEU A 1 227 ? -2.320 0.858 3.213 1.00 97.25 227 LEU A O 1
ATOM 1755 N N . GLY A 1 228 ? -2.802 1.990 5.080 1.00 96.81 228 GLY A N 1
ATOM 1756 C CA . GLY A 1 228 ? -1.652 2.886 4.994 1.00 96.81 228 GLY A CA 1
ATOM 1757 C C . GLY A 1 228 ? -0.330 2.118 4.980 1.00 96.81 228 GLY A C 1
ATOM 1758 O O . GLY A 1 228 ? 0.520 2.367 4.128 1.00 96.81 228 GLY A O 1
ATOM 1759 N N . ARG A 1 229 ? -0.169 1.125 5.862 1.00 96.12 229 ARG A N 1
ATOM 1760 C CA . ARG A 1 229 ? 1.022 0.257 5.874 1.00 96.12 229 ARG A CA 1
ATOM 1761 C C . ARG A 1 229 ? 1.137 -0.611 4.626 1.00 96.12 229 ARG A C 1
ATOM 1763 O O . ARG A 1 229 ? 2.240 -0.749 4.103 1.00 96.12 229 ARG A O 1
ATOM 1770 N N . LEU A 1 230 ? 0.024 -1.158 4.137 1.00 95.38 230 LEU A N 1
ATOM 1771 C CA . LEU A 1 230 ? -0.012 -1.888 2.869 1.00 95.38 230 LEU A CA 1
ATOM 1772 C C . LEU A 1 230 ? 0.476 -1.007 1.711 1.00 95.38 230 LEU A C 1
ATOM 1774 O O . LEU A 1 230 ? 1.426 -1.368 1.026 1.00 95.38 230 LEU A O 1
ATOM 1778 N N . TRP A 1 231 ? -0.110 0.175 1.528 1.00 96.56 231 TRP A N 1
ATOM 1779 C CA . TRP A 1 231 ? 0.247 1.061 0.420 1.00 96.56 231 TRP A CA 1
ATOM 1780 C C . TRP A 1 231 ? 1.673 1.599 0.509 1.00 96.56 231 TRP A C 1
ATOM 1782 O O . TRP A 1 231 ? 2.306 1.774 -0.529 1.00 96.56 231 TRP A O 1
ATOM 1792 N N . MET A 1 232 ? 2.219 1.797 1.713 1.00 95.88 232 MET A N 1
ATOM 1793 C CA . MET A 1 232 ? 3.645 2.102 1.881 1.00 95.88 232 MET A CA 1
ATOM 1794 C C . MET A 1 232 ? 4.542 0.951 1.404 1.00 95.88 232 MET A C 1
ATOM 1796 O O . MET A 1 232 ? 5.519 1.210 0.701 1.00 95.88 232 MET A O 1
ATOM 1800 N N . ARG A 1 233 ? 4.214 -0.309 1.738 1.00 93.44 233 ARG A N 1
ATOM 1801 C CA . ARG A 1 233 ? 4.967 -1.482 1.253 1.00 93.44 233 ARG A CA 1
ATOM 1802 C C . ARG A 1 233 ? 4.896 -1.609 -0.268 1.00 93.44 233 ARG A C 1
ATOM 1804 O O . ARG A 1 233 ? 5.934 -1.741 -0.906 1.00 93.44 233 ARG A O 1
ATOM 1811 N N . GLU A 1 234 ? 3.702 -1.495 -0.839 1.00 93.94 234 GLU A N 1
ATOM 1812 C CA . GLU A 1 234 ? 3.473 -1.589 -2.287 1.00 93.94 234 GLU A CA 1
ATOM 1813 C C . GLU A 1 234 ? 4.201 -0.477 -3.065 1.00 93.94 234 GLU A C 1
ATOM 1815 O O . GLU A 1 234 ? 4.821 -0.718 -4.104 1.00 93.94 234 GLU A O 1
ATOM 1820 N N . LEU A 1 235 ? 4.176 0.756 -2.540 1.00 95.38 235 LEU A N 1
ATOM 1821 C CA . LEU A 1 235 ? 4.922 1.882 -3.101 1.00 95.38 235 LEU A CA 1
ATOM 1822 C C . LEU A 1 235 ? 6.427 1.614 -3.055 1.00 95.38 235 LEU A C 1
ATOM 1824 O O . LEU A 1 235 ? 7.111 1.822 -4.058 1.00 95.38 235 LEU A O 1
ATOM 1828 N N . TRP A 1 236 ? 6.938 1.131 -1.918 1.00 95.06 236 TRP A N 1
ATOM 1829 C CA . TRP A 1 236 ? 8.354 0.809 -1.760 1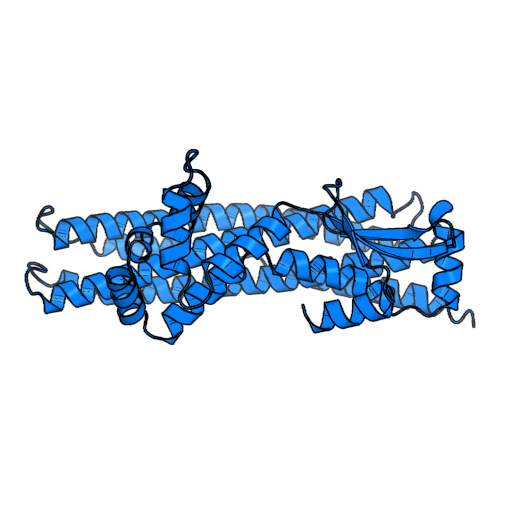.00 95.06 236 TRP A CA 1
ATOM 1830 C C . TRP A 1 236 ? 8.809 -0.285 -2.722 1.00 95.06 236 TRP A C 1
ATOM 1832 O O . TRP A 1 236 ? 9.828 -0.129 -3.390 1.00 95.06 236 TRP A O 1
ATOM 1842 N N . GLN A 1 237 ? 8.037 -1.364 -2.844 1.00 91.88 237 GLN A N 1
ATOM 1843 C CA . GLN A 1 237 ? 8.319 -2.441 -3.790 1.00 91.88 237 GLN A CA 1
ATOM 1844 C C . GLN A 1 237 ? 8.373 -1.922 -5.227 1.00 91.88 237 GLN A C 1
ATOM 1846 O O . GLN A 1 237 ? 9.329 -2.223 -5.937 1.00 91.88 237 GLN A O 1
ATOM 1851 N N . SER A 1 238 ? 7.418 -1.081 -5.639 1.00 93.62 238 SER A N 1
ATOM 1852 C CA . SER A 1 238 ? 7.443 -0.461 -6.969 1.00 93.62 238 SER A CA 1
ATOM 1853 C C . SER A 1 238 ? 8.656 0.454 -7.170 1.00 93.62 238 SER A C 1
ATOM 1855 O O . SER A 1 238 ? 9.300 0.378 -8.213 1.00 93.62 238 SER A O 1
ATOM 1857 N N . ALA A 1 239 ? 9.021 1.276 -6.180 1.00 93.62 239 ALA A N 1
ATOM 1858 C CA . ALA A 1 239 ? 10.206 2.135 -6.259 1.00 93.62 239 ALA A CA 1
ATOM 1859 C C . ALA A 1 239 ? 11.498 1.316 -6.418 1.00 93.62 239 ALA A C 1
ATOM 1861 O O . ALA A 1 239 ? 12.294 1.566 -7.323 1.00 93.62 239 ALA A O 1
ATOM 1862 N N . ARG A 1 240 ? 11.662 0.275 -5.595 1.00 92.00 240 ARG A N 1
ATOM 1863 C CA . ARG A 1 240 ? 12.817 -0.630 -5.652 1.00 92.00 240 ARG A CA 1
ATOM 1864 C C . ARG A 1 240 ? 12.845 -1.472 -6.918 1.00 92.00 240 ARG A C 1
ATOM 1866 O O . ARG A 1 240 ? 13.927 -1.761 -7.423 1.00 92.00 240 ARG A O 1
ATOM 1873 N N . ARG A 1 241 ? 11.680 -1.846 -7.453 1.00 91.38 241 ARG A N 1
ATOM 1874 C CA . ARG A 1 241 ? 11.582 -2.558 -8.730 1.00 91.38 241 ARG A CA 1
ATOM 1875 C C . ARG A 1 241 ? 12.066 -1.686 -9.879 1.00 91.38 241 ARG A C 1
ATOM 1877 O O . ARG A 1 241 ? 12.833 -2.182 -10.689 1.00 91.38 241 ARG A O 1
ATOM 1884 N N . VAL A 1 242 ? 11.701 -0.404 -9.914 1.00 93.44 242 VAL A N 1
ATOM 1885 C CA . VAL A 1 242 ? 12.208 0.540 -10.924 1.00 93.44 242 VAL A CA 1
ATOM 1886 C C . VAL A 1 242 ? 13.736 0.650 -10.873 1.00 93.44 242 VAL A C 1
ATOM 1888 O O . VAL A 1 242 ? 14.382 0.482 -11.904 1.00 93.44 242 VAL A O 1
ATOM 1891 N N . GLU A 1 243 ? 14.326 0.866 -9.692 1.00 91.38 243 GLU A N 1
ATOM 1892 C CA . GLU A 1 243 ? 15.791 0.917 -9.545 1.00 91.38 243 GLU A CA 1
ATOM 1893 C C . GLU A 1 243 ? 16.462 -0.401 -9.960 1.00 91.38 243 GLU A C 1
ATOM 1895 O O . GLU A 1 243 ? 17.466 -0.396 -10.670 1.00 91.38 243 GLU A O 1
ATOM 1900 N N . GLY A 1 244 ? 15.893 -1.538 -9.546 1.00 90.31 244 GLY A N 1
ATOM 1901 C CA . GLY A 1 244 ? 16.413 -2.862 -9.885 1.00 90.31 244 GLY A CA 1
ATOM 1902 C C . GLY A 1 244 ? 16.341 -3.166 -11.382 1.00 90.31 244 GLY A C 1
ATOM 1903 O O . GLY A 1 244 ? 17.295 -3.699 -11.938 1.00 90.31 244 GLY A O 1
ATOM 1904 N N . LEU A 1 245 ? 15.245 -2.793 -12.046 1.00 91.38 245 LEU A N 1
ATOM 1905 C CA . LEU A 1 245 ? 15.073 -2.952 -13.491 1.00 91.38 245 LEU A CA 1
ATOM 1906 C C . LEU A 1 245 ? 16.086 -2.119 -14.274 1.00 91.38 245 LEU A C 1
ATOM 1908 O O . LEU A 1 245 ? 16.691 -2.633 -15.206 1.00 91.38 245 LEU A O 1
ATOM 1912 N N . LEU A 1 246 ? 16.316 -0.868 -13.869 1.00 92.25 246 LEU A N 1
ATOM 1913 C CA . LEU A 1 246 ? 17.329 -0.013 -14.492 1.00 92.25 246 LEU A CA 1
ATOM 1914 C C . LEU A 1 246 ? 18.738 -0.586 -14.309 1.00 92.25 246 LEU A C 1
ATOM 1916 O O . LEU A 1 246 ? 19.491 -0.680 -15.275 1.00 92.25 246 LEU A O 1
ATOM 1920 N N . GLY A 1 247 ? 19.068 -1.040 -13.096 1.00 89.94 247 GLY A N 1
ATOM 1921 C CA . GLY A 1 247 ? 20.353 -1.680 -12.816 1.00 89.94 247 GLY A CA 1
ATOM 1922 C C . GLY A 1 247 ? 20.569 -2.971 -13.611 1.00 89.94 247 GLY A C 1
ATOM 1923 O O . GLY A 1 247 ? 21.669 -3.202 -14.109 1.00 89.94 247 GLY A O 1
ATOM 1924 N N . ASN A 1 248 ? 19.526 -3.792 -13.764 1.00 87.00 248 ASN A N 1
ATOM 1925 C CA . ASN A 1 248 ? 19.578 -5.013 -14.568 1.00 87.00 248 ASN A CA 1
ATOM 1926 C C . ASN A 1 248 ? 19.736 -4.695 -16.058 1.00 87.00 248 ASN A C 1
ATOM 1928 O O . ASN A 1 248 ? 20.645 -5.226 -16.683 1.00 87.00 248 ASN A O 1
ATOM 1932 N N . LEU A 1 249 ? 18.933 -3.772 -16.604 1.00 87.12 249 LEU A N 1
ATOM 1933 C CA . LEU A 1 249 ? 19.062 -3.335 -17.996 1.00 87.12 249 LEU A CA 1
ATOM 1934 C C . LEU A 1 249 ? 20.495 -2.872 -18.287 1.00 87.12 249 LEU A C 1
ATOM 1936 O O . LEU A 1 249 ? 21.126 -3.336 -19.234 1.00 87.12 249 LEU A O 1
ATOM 1940 N N . ARG A 1 250 ? 21.030 -2.000 -17.426 1.00 87.38 250 ARG A N 1
ATOM 1941 C CA . ARG A 1 250 ? 22.387 -1.463 -17.546 1.00 87.38 250 ARG A CA 1
ATOM 1942 C C . ARG A 1 250 ? 23.452 -2.557 -17.537 1.00 87.38 250 ARG A C 1
ATOM 1944 O O . ARG A 1 250 ? 24.363 -2.509 -18.353 1.00 87.38 250 ARG A O 1
ATOM 1951 N N . ARG A 1 251 ? 23.373 -3.492 -16.590 1.00 84.94 251 ARG A N 1
ATOM 1952 C CA . ARG A 1 251 ? 24.393 -4.529 -16.392 1.00 84.94 251 ARG A CA 1
ATOM 1953 C C . ARG A 1 251 ? 24.348 -5.598 -17.478 1.00 84.94 251 ARG A C 1
ATOM 1955 O O . ARG A 1 251 ? 25.403 -6.035 -17.927 1.00 84.94 251 ARG A O 1
ATOM 1962 N N . ASP A 1 252 ? 23.145 -6.023 -17.842 1.00 81.25 252 ASP A N 1
ATOM 1963 C CA . ASP A 1 252 ? 22.941 -7.258 -18.595 1.00 81.25 252 ASP A CA 1
ATOM 1964 C C . ASP A 1 252 ? 22.777 -6.984 -20.104 1.00 81.25 252 ASP A C 1
ATOM 1966 O O . ASP A 1 252 ? 23.126 -7.838 -20.915 1.00 81.25 252 ASP A O 1
ATOM 1970 N N . TYR A 1 253 ? 22.330 -5.779 -20.495 1.00 78.00 253 TYR A N 1
ATOM 1971 C CA . TYR A 1 253 ? 21.949 -5.485 -21.884 1.00 78.00 253 TYR A CA 1
ATOM 1972 C C . TYR A 1 253 ? 22.622 -4.256 -22.504 1.00 78.00 253 TYR A C 1
ATOM 1974 O O . TYR A 1 253 ? 22.792 -4.216 -23.720 1.00 78.00 253 TYR A O 1
ATOM 1982 N N . ILE A 1 254 ? 23.036 -3.256 -21.721 1.00 80.19 254 ILE A N 1
ATOM 1983 C CA . ILE A 1 254 ? 23.680 -2.056 -22.277 1.00 80.19 254 ILE A CA 1
ATOM 1984 C C . ILE A 1 254 ? 25.193 -2.260 -22.389 1.00 80.19 254 ILE A C 1
ATOM 1986 O O . ILE A 1 254 ? 25.906 -2.347 -21.390 1.00 80.19 254 ILE A O 1
ATOM 1990 N N . ARG A 1 255 ? 25.703 -2.312 -23.624 1.00 76.38 255 ARG A N 1
ATOM 1991 C CA . ARG A 1 255 ? 27.135 -2.516 -23.897 1.00 76.38 255 ARG A CA 1
ATOM 1992 C C . ARG A 1 255 ? 27.936 -1.209 -23.959 1.00 76.38 255 ARG A C 1
ATOM 1994 O O . ARG A 1 255 ? 27.386 -0.162 -24.306 1.00 76.38 255 ARG A O 1
ATOM 2001 N N . PRO A 1 256 ? 29.266 -1.259 -23.726 1.00 71.50 256 PRO A N 1
ATOM 2002 C CA . PRO A 1 256 ? 30.151 -0.132 -24.011 1.00 71.50 256 PRO A CA 1
ATOM 2003 C C . PRO A 1 256 ? 30.007 0.339 -25.467 1.00 71.50 256 PRO A C 1
ATOM 2005 O O . PRO A 1 256 ? 30.136 -0.462 -26.391 1.00 71.50 256 PRO A O 1
ATOM 2008 N N . GLY A 1 257 ? 29.752 1.635 -25.667 1.00 68.56 257 GLY A N 1
ATOM 2009 C CA . GLY A 1 257 ? 29.528 2.220 -26.996 1.00 68.56 257 GLY A CA 1
ATOM 2010 C C . GLY A 1 257 ? 28.065 2.257 -27.453 1.00 68.56 257 GLY A C 1
ATOM 2011 O O . GLY A 1 257 ? 27.817 2.517 -28.631 1.00 68.56 257 GLY A O 1
ATOM 2012 N N . ALA A 1 258 ? 27.102 2.018 -26.554 1.00 72.94 258 ALA A N 1
ATOM 2013 C CA . ALA A 1 258 ? 25.688 2.253 -26.833 1.00 72.94 258 ALA A CA 1
ATOM 2014 C C . ALA A 1 258 ? 25.436 3.698 -27.335 1.00 72.94 258 ALA A C 1
ATOM 2016 O O . ALA A 1 258 ? 26.144 4.625 -26.927 1.00 72.94 258 ALA A O 1
ATOM 2017 N N . PRO A 1 259 ? 24.442 3.919 -28.221 1.00 74.50 259 PRO A N 1
ATOM 2018 C CA . PRO A 1 259 ? 24.178 5.239 -28.789 1.00 74.50 259 PRO A CA 1
ATOM 2019 C C . PRO A 1 259 ? 23.888 6.291 -27.711 1.00 74.50 259 PRO A C 1
ATOM 2021 O O . PRO A 1 259 ? 23.134 6.029 -26.773 1.00 74.50 259 PRO A O 1
ATOM 2024 N N . GLU A 1 260 ? 24.404 7.512 -27.886 1.00 82.06 260 GLU A N 1
ATOM 2025 C CA . GLU A 1 260 ? 24.167 8.629 -26.952 1.00 82.06 260 GLU A CA 1
ATOM 2026 C C . GLU A 1 260 ? 22.667 8.941 -26.786 1.00 82.06 260 GLU A C 1
ATOM 2028 O O . GLU A 1 260 ? 22.214 9.297 -25.697 1.00 82.06 260 GLU A O 1
ATOM 2033 N N . GLU A 1 261 ? 21.883 8.709 -27.848 1.00 82.38 261 GLU A N 1
ATOM 2034 C CA . GLU A 1 261 ? 20.419 8.807 -27.845 1.00 82.38 261 GLU A CA 1
ATOM 2035 C C . GLU A 1 261 ? 19.760 7.911 -26.779 1.00 82.38 261 GLU A C 1
ATOM 2037 O O . GLU A 1 261 ? 18.691 8.259 -26.281 1.00 82.38 261 GLU A O 1
ATOM 2042 N N . LEU A 1 262 ? 20.384 6.785 -26.410 1.00 81.38 262 LEU A N 1
ATOM 2043 C CA . LEU A 1 262 ? 19.944 5.885 -25.340 1.00 81.38 262 LEU A CA 1
ATOM 2044 C C . LEU A 1 262 ? 20.627 6.212 -24.008 1.00 81.38 262 LEU A C 1
ATOM 2046 O O . LEU A 1 262 ? 19.954 6.342 -22.986 1.00 81.38 262 LEU A O 1
ATOM 2050 N N . GLU A 1 263 ? 21.951 6.366 -24.027 1.00 85.75 263 GLU A N 1
ATOM 2051 C CA . GLU A 1 263 ? 22.793 6.529 -22.835 1.00 85.75 263 GLU A CA 1
ATOM 2052 C C . GLU A 1 263 ? 22.420 7.753 -21.991 1.00 85.75 263 GLU A C 1
ATOM 2054 O O . GLU A 1 263 ? 22.216 7.644 -20.777 1.00 85.75 263 GLU A O 1
ATOM 2059 N N . GLY A 1 264 ? 22.276 8.921 -22.624 1.00 88.75 264 GLY A N 1
ATOM 2060 C CA . GLY A 1 264 ? 21.963 10.167 -21.923 1.00 88.75 264 GLY A CA 1
ATOM 2061 C C . GLY A 1 264 ? 20.612 10.114 -21.196 1.00 88.75 264 GLY A C 1
ATOM 2062 O O . GLY A 1 264 ? 20.561 10.350 -19.980 1.00 88.75 264 GLY A O 1
ATOM 2063 N N . PRO A 1 265 ? 19.509 9.785 -21.897 1.00 91.38 265 PRO A N 1
ATOM 2064 C CA . PRO A 1 265 ? 18.197 9.651 -21.272 1.00 91.38 265 PRO A CA 1
ATOM 2065 C C . PRO A 1 265 ? 18.109 8.503 -20.257 1.00 91.38 265 PRO A C 1
ATOM 2067 O O . PRO A 1 265 ? 17.449 8.674 -19.231 1.00 91.38 265 PRO A O 1
ATOM 2070 N N . LEU A 1 266 ? 18.790 7.371 -20.481 1.00 91.44 266 LEU A N 1
ATOM 2071 C CA . LEU A 1 266 ? 18.836 6.268 -19.514 1.00 91.44 266 LEU A CA 1
ATOM 2072 C C . LEU A 1 266 ? 19.523 6.699 -18.211 1.00 91.44 266 LEU A C 1
ATOM 2074 O O . LEU A 1 266 ? 18.963 6.510 -17.132 1.00 91.44 266 LEU A O 1
ATOM 2078 N N . ALA A 1 267 ? 20.674 7.372 -18.299 1.00 92.38 267 ALA A N 1
ATOM 2079 C CA . ALA A 1 267 ? 21.369 7.905 -17.127 1.00 92.38 267 ALA A CA 1
ATOM 2080 C C . ALA A 1 267 ? 20.541 8.970 -16.383 1.00 92.38 267 ALA A C 1
ATOM 2082 O O . ALA A 1 267 ? 20.628 9.095 -15.159 1.00 92.38 267 ALA A O 1
ATOM 2083 N N . ALA A 1 268 ? 19.741 9.766 -17.100 1.00 94.69 268 ALA A N 1
ATOM 2084 C CA . ALA A 1 268 ? 18.800 10.695 -16.476 1.00 94.69 268 ALA A CA 1
ATOM 2085 C C . ALA A 1 268 ? 17.696 9.951 -15.712 1.00 94.69 268 ALA A C 1
ATOM 2087 O O . ALA A 1 268 ? 17.458 10.261 -14.544 1.00 94.69 268 ALA A O 1
ATOM 2088 N N . LEU A 1 269 ? 17.094 8.930 -16.327 1.00 95.62 269 LEU A N 1
ATOM 2089 C CA . LEU A 1 269 ? 16.066 8.105 -15.697 1.00 95.62 269 LEU A CA 1
ATOM 2090 C C . LEU A 1 269 ? 16.588 7.381 -14.444 1.00 95.62 269 LEU A C 1
ATOM 2092 O O . LEU A 1 269 ? 15.887 7.340 -13.438 1.00 95.62 269 LEU A O 1
ATOM 2096 N N . GLU A 1 270 ? 17.822 6.875 -14.461 1.00 95.56 270 GLU A N 1
ATOM 2097 C CA . GLU A 1 270 ? 18.482 6.280 -13.287 1.00 95.56 270 GLU A CA 1
ATOM 2098 C C . GLU A 1 270 ? 18.613 7.266 -12.124 1.00 95.56 270 GLU A C 1
ATOM 2100 O O . GLU A 1 270 ? 18.249 6.950 -10.989 1.00 95.56 270 GLU A O 1
ATOM 2105 N N . ARG A 1 271 ? 19.085 8.490 -12.397 1.00 96.00 271 ARG A N 1
ATOM 2106 C CA . ARG A 1 271 ? 19.172 9.539 -11.370 1.00 96.00 271 ARG A CA 1
ATOM 2107 C C . ARG A 1 271 ? 17.796 9.900 -10.823 1.00 96.00 271 ARG A C 1
ATOM 2109 O O . ARG A 1 271 ? 17.654 10.123 -9.621 1.00 96.00 271 ARG A O 1
ATOM 2116 N N . ASP A 1 272 ? 16.787 9.974 -11.681 1.00 96.38 272 ASP A N 1
ATOM 2117 C CA . ASP A 1 272 ? 15.422 10.299 -11.273 1.00 96.38 272 ASP A CA 1
ATOM 2118 C C . ASP A 1 272 ? 14.798 9.176 -10.438 1.00 96.38 272 ASP A C 1
ATOM 2120 O O . ASP A 1 272 ? 14.148 9.454 -9.430 1.00 96.38 272 ASP A O 1
ATOM 2124 N N . ALA A 1 273 ? 15.048 7.916 -10.799 1.00 95.81 273 ALA A N 1
ATOM 2125 C CA . ALA A 1 273 ? 14.615 6.742 -10.048 1.00 95.81 273 ALA A CA 1
ATOM 2126 C C . ALA A 1 273 ? 15.253 6.684 -8.657 1.00 95.81 273 ALA A C 1
ATOM 2128 O O . ALA A 1 273 ? 14.536 6.502 -7.674 1.00 95.81 273 ALA A O 1
ATOM 2129 N N . ALA A 1 274 ? 16.564 6.923 -8.557 1.00 95.06 274 ALA A N 1
ATOM 2130 C CA . ALA A 1 274 ? 17.267 6.968 -7.276 1.00 95.06 274 ALA A CA 1
ATOM 2131 C C . ALA A 1 274 ? 16.740 8.099 -6.375 1.00 95.06 274 ALA A C 1
ATOM 2133 O O . ALA A 1 274 ? 16.478 7.896 -5.187 1.00 95.06 274 ALA A O 1
ATOM 2134 N N . ARG A 1 275 ? 16.512 9.294 -6.944 1.00 95.75 275 ARG A N 1
ATOM 2135 C CA . ARG A 1 275 ? 15.897 10.419 -6.216 1.00 95.75 275 ARG A CA 1
ATOM 2136 C C . ARG A 1 275 ? 14.484 10.091 -5.746 1.00 95.75 275 ARG A C 1
ATOM 2138 O O . ARG A 1 275 ? 14.132 10.405 -4.611 1.00 95.75 275 ARG A O 1
ATOM 2145 N N . PHE A 1 276 ? 13.685 9.455 -6.600 1.00 96.06 276 PHE A N 1
ATOM 2146 C CA . PHE A 1 276 ? 12.342 9.016 -6.247 1.00 96.06 276 PHE A CA 1
ATOM 2147 C C . PHE A 1 276 ? 12.361 7.990 -5.107 1.00 96.06 276 PHE A C 1
ATOM 2149 O O . PHE A 1 276 ? 11.620 8.161 -4.142 1.00 96.06 276 PHE A O 1
ATOM 2156 N N . ALA A 1 277 ? 13.223 6.973 -5.170 1.00 94.69 277 ALA A N 1
ATOM 2157 C CA . ALA A 1 277 ? 13.336 5.955 -4.129 1.00 94.69 277 ALA A CA 1
ATOM 2158 C C . ALA A 1 277 ? 13.780 6.546 -2.782 1.00 94.69 277 ALA A C 1
ATOM 2160 O O . ALA A 1 277 ? 13.174 6.240 -1.755 1.00 94.69 277 ALA A O 1
ATOM 2161 N N . ALA A 1 278 ? 14.770 7.445 -2.776 1.00 94.56 278 ALA A N 1
ATOM 2162 C CA . ALA A 1 278 ? 15.190 8.146 -1.562 1.00 94.56 278 ALA A CA 1
ATOM 2163 C C . ALA A 1 278 ? 14.031 8.948 -0.939 1.00 94.56 278 ALA A C 1
ATOM 2165 O O . ALA A 1 278 ? 13.704 8.759 0.234 1.00 94.56 278 ALA A O 1
ATOM 2166 N N . ALA A 1 279 ? 13.344 9.766 -1.744 1.00 95.50 279 ALA A N 1
ATOM 2167 C CA . ALA A 1 279 ? 12.210 10.563 -1.278 1.00 95.50 279 ALA A CA 1
ATOM 2168 C C . ALA A 1 279 ? 11.031 9.695 -0.801 1.00 95.50 279 ALA A C 1
ATOM 2170 O O . ALA A 1 279 ? 10.381 10.013 0.195 1.00 95.50 279 ALA A O 1
ATOM 2171 N N . ALA A 1 280 ? 10.760 8.578 -1.482 1.00 94.25 280 ALA A N 1
ATOM 2172 C CA . ALA A 1 280 ? 9.756 7.606 -1.065 1.00 94.25 280 ALA A CA 1
ATOM 2173 C C . ALA A 1 280 ? 10.093 6.995 0.304 1.00 94.25 280 ALA A C 1
ATOM 2175 O O . ALA A 1 280 ? 9.208 6.894 1.151 1.00 94.25 280 ALA A O 1
ATOM 2176 N N . GLY A 1 281 ? 11.357 6.633 0.542 1.00 92.62 281 GLY A N 1
ATOM 2177 C CA . GLY A 1 281 ? 11.819 6.110 1.830 1.00 92.62 281 GLY A CA 1
ATOM 2178 C C . GLY A 1 281 ? 11.614 7.104 2.978 1.00 92.62 281 GLY A C 1
ATOM 2179 O O . GLY A 1 281 ? 11.065 6.741 4.021 1.00 92.62 281 GLY A O 1
ATOM 2180 N N . GLU A 1 282 ? 11.973 8.373 2.768 1.00 95.12 282 GLU A N 1
ATOM 2181 C CA . GLU A 1 282 ? 11.734 9.449 3.742 1.00 95.12 282 GLU A CA 1
ATOM 2182 C C . GLU A 1 282 ? 10.236 9.638 4.028 1.00 95.12 282 GLU A C 1
ATOM 2184 O O . GLU A 1 282 ? 9.815 9.688 5.189 1.00 95.12 282 GLU A O 1
ATOM 2189 N N . ALA A 1 283 ? 9.412 9.679 2.976 1.00 95.88 283 ALA A N 1
ATOM 2190 C CA . ALA A 1 283 ? 7.967 9.838 3.097 1.00 95.88 283 ALA A CA 1
ATOM 2191 C C . ALA A 1 283 ? 7.300 8.650 3.813 1.00 95.88 283 ALA A C 1
ATOM 2193 O O . ALA A 1 283 ? 6.405 8.856 4.637 1.00 95.88 283 ALA A O 1
ATOM 2194 N N . ILE A 1 284 ? 7.755 7.418 3.555 1.00 95.25 284 ILE A N 1
ATOM 2195 C CA . ILE A 1 284 ? 7.308 6.208 4.261 1.00 95.25 284 ILE A CA 1
ATOM 2196 C C . ILE A 1 284 ? 7.627 6.315 5.751 1.00 95.25 284 ILE A C 1
ATOM 2198 O O . ILE A 1 284 ? 6.737 6.112 6.576 1.00 95.25 284 ILE A O 1
ATOM 2202 N N . GLY A 1 285 ? 8.862 6.679 6.110 1.00 92.69 285 GLY A N 1
ATOM 2203 C CA . GLY A 1 285 ? 9.257 6.836 7.510 1.00 92.69 285 GLY A CA 1
ATOM 2204 C C . GLY A 1 285 ? 8.399 7.873 8.240 1.00 92.69 285 GLY A C 1
ATOM 2205 O O . GLY A 1 285 ? 7.868 7.605 9.319 1.00 92.69 285 GLY A O 1
ATOM 2206 N N . ALA A 1 286 ? 8.192 9.037 7.622 1.00 94.81 286 ALA A N 1
ATOM 2207 C CA . ALA A 1 286 ? 7.368 10.096 8.194 1.00 94.81 286 ALA A CA 1
ATOM 2208 C C . ALA A 1 286 ? 5.884 9.698 8.318 1.00 94.81 286 ALA A C 1
ATOM 2210 O O . ALA A 1 286 ? 5.234 10.020 9.317 1.00 94.81 286 ALA A O 1
ATOM 2211 N N . ASN A 1 287 ? 5.342 8.973 7.335 1.00 95.56 287 ASN A N 1
ATOM 2212 C CA . ASN A 1 287 ? 3.961 8.499 7.367 1.00 95.56 287 ASN A CA 1
ATOM 2213 C C . ASN A 1 287 ? 3.754 7.381 8.403 1.00 95.56 287 ASN A C 1
ATOM 2215 O O . ASN A 1 287 ? 2.753 7.406 9.111 1.00 95.56 287 ASN A O 1
ATOM 2219 N N . GLU A 1 288 ? 4.694 6.444 8.551 1.00 95.88 288 GLU A N 1
ATOM 2220 C CA . GLU A 1 288 ? 4.636 5.407 9.592 1.00 95.88 288 GLU A CA 1
ATOM 2221 C C . GLU A 1 288 ? 4.648 6.019 10.997 1.00 95.88 288 GLU A C 1
ATOM 2223 O O . GLU A 1 288 ? 3.884 5.585 11.857 1.00 95.88 288 GLU A O 1
ATOM 2228 N N . LEU A 1 289 ? 5.444 7.069 11.234 1.00 95.75 289 LEU A N 1
ATOM 2229 C CA . LEU A 1 289 ? 5.395 7.805 12.502 1.00 95.75 289 LEU A CA 1
ATOM 2230 C C . LEU A 1 289 ? 4.001 8.391 12.761 1.00 95.75 289 LEU A C 1
ATOM 2232 O O . LEU A 1 289 ? 3.474 8.238 13.860 1.00 95.75 289 LEU A O 1
ATOM 2236 N N . ALA A 1 290 ? 3.371 8.996 11.750 1.00 95.94 290 ALA A N 1
ATOM 2237 C CA . ALA A 1 290 ? 2.010 9.511 11.886 1.00 95.94 290 ALA A CA 1
ATOM 2238 C C . ALA A 1 290 ? 0.982 8.397 12.169 1.00 95.94 290 ALA A C 1
ATOM 2240 O O . ALA A 1 290 ? 0.094 8.590 12.997 1.00 95.94 290 ALA A O 1
ATOM 2241 N N . LEU A 1 291 ? 1.106 7.221 11.539 1.00 96.00 291 LEU A N 1
ATOM 2242 C CA . LEU A 1 291 ? 0.231 6.072 11.816 1.00 96.00 291 LEU A CA 1
ATOM 2243 C C . LEU A 1 291 ? 0.413 5.536 13.245 1.00 96.00 291 LEU A C 1
ATOM 2245 O O . LEU A 1 291 ? -0.576 5.244 13.915 1.00 96.00 291 LEU A O 1
ATOM 2249 N N . ARG A 1 292 ? 1.651 5.467 13.749 1.00 96.50 292 ARG A N 1
ATOM 2250 C CA . ARG A 1 292 ? 1.932 5.085 15.146 1.00 96.50 292 ARG A CA 1
ATOM 2251 C C . ARG A 1 292 ? 1.362 6.082 16.149 1.00 96.50 292 ARG A C 1
ATOM 2253 O O . ARG A 1 292 ? 0.873 5.679 17.206 1.00 96.50 292 ARG A O 1
ATOM 2260 N N . ASP A 1 293 ? 1.383 7.371 15.819 1.00 97.12 293 ASP A N 1
ATOM 2261 C CA . ASP A 1 293 ? 0.749 8.395 16.648 1.00 97.12 293 ASP A CA 1
ATOM 2262 C C . ASP A 1 293 ? -0.781 8.191 16.694 1.00 97.12 293 ASP A C 1
ATOM 2264 O O . ASP A 1 293 ? -1.377 8.303 17.765 1.00 97.12 293 ASP A O 1
ATOM 2268 N N . VAL A 1 294 ? -1.422 7.807 15.575 1.00 97.50 294 VAL A N 1
ATOM 2269 C CA . VAL A 1 294 ? -2.850 7.416 15.560 1.00 97.50 294 VAL A CA 1
ATOM 2270 C C . VAL A 1 294 ? -3.094 6.196 16.450 1.00 97.50 294 VAL A C 1
ATOM 2272 O O . VAL A 1 294 ? -4.033 6.201 17.242 1.00 97.50 294 VAL A O 1
ATOM 2275 N N . GLU A 1 295 ? -2.262 5.155 16.361 1.00 96.81 295 GLU A N 1
ATOM 2276 C CA . GLU A 1 295 ? -2.389 3.957 17.206 1.00 96.81 295 GLU A CA 1
ATOM 2277 C C . GLU A 1 295 ? -2.250 4.278 18.697 1.00 96.81 295 GLU A C 1
ATOM 2279 O O . GLU A 1 295 ? -3.014 3.762 19.515 1.00 96.81 295 GLU A O 1
ATOM 2284 N N . THR A 1 296 ? -1.307 5.156 19.038 1.00 97.38 296 THR A N 1
ATOM 2285 C CA . THR A 1 296 ? -1.084 5.631 20.408 1.00 97.38 296 THR A CA 1
ATOM 2286 C C . THR A 1 296 ? -2.294 6.411 20.911 1.00 97.38 296 THR A C 1
ATOM 2288 O O . THR A 1 296 ? -2.799 6.140 22.001 1.00 97.38 296 THR A O 1
ATOM 2291 N N . LEU A 1 297 ? -2.810 7.334 20.094 1.00 97.19 297 LEU A N 1
ATOM 2292 C CA . LEU A 1 297 ? -4.013 8.098 20.403 1.00 97.19 297 LEU A CA 1
ATOM 2293 C C . LEU A 1 297 ? -5.221 7.172 20.611 1.00 97.19 297 LEU A C 1
ATOM 2295 O O . LEU A 1 297 ? -5.970 7.354 21.568 1.00 97.19 297 LEU A O 1
ATOM 2299 N N . LEU A 1 298 ? -5.399 6.156 19.762 1.00 97.12 298 LEU A N 1
ATOM 2300 C CA . LEU A 1 298 ? -6.449 5.146 19.932 1.00 97.12 298 LEU A CA 1
ATOM 2301 C C . LEU A 1 298 ? -6.301 4.362 21.240 1.00 97.12 298 LEU A C 1
ATOM 2303 O O . LEU A 1 298 ? -7.304 4.097 21.890 1.00 97.12 298 LEU A O 1
ATOM 2307 N N . GLY A 1 299 ? -5.077 4.036 21.664 1.00 96.75 299 GLY A N 1
ATOM 2308 C CA . GLY A 1 299 ? -4.839 3.426 22.977 1.00 96.75 299 GLY A CA 1
ATOM 2309 C C . GLY A 1 299 ? -5.329 4.309 24.129 1.00 96.75 299 GLY A C 1
ATOM 2310 O O . GLY A 1 299 ? -6.029 3.838 25.020 1.00 96.75 299 GLY A O 1
ATOM 2311 N N . GLN A 1 300 ? -5.063 5.615 24.069 1.00 96.69 300 GLN A N 1
ATOM 2312 C CA . GLN A 1 300 ? -5.554 6.567 25.075 1.00 96.69 300 GLN A CA 1
ATOM 2313 C C . GLN A 1 300 ? -7.083 6.708 25.047 1.00 96.69 300 GLN A C 1
ATOM 2315 O O . GLN A 1 300 ? -7.716 6.881 26.092 1.00 96.69 300 GLN A O 1
ATOM 2320 N N . TRP A 1 301 ? -7.687 6.637 23.858 1.00 96.75 301 TRP A N 1
ATOM 2321 C CA . TRP A 1 301 ? -9.138 6.574 23.719 1.00 96.75 301 TRP A CA 1
ATOM 2322 C C . TRP A 1 301 ? -9.718 5.292 24.325 1.00 96.75 301 TRP A C 1
ATOM 2324 O O . TRP A 1 301 ? -10.737 5.381 25.005 1.00 96.75 301 TRP A O 1
ATOM 2334 N N . ASP A 1 302 ? -9.078 4.133 24.144 1.00 95.94 302 ASP A N 1
ATOM 2335 C CA . ASP A 1 302 ? -9.517 2.870 24.750 1.00 95.94 302 ASP A CA 1
ATOM 2336 C C . ASP A 1 302 ? -9.500 2.942 26.277 1.00 95.94 302 ASP A C 1
ATOM 2338 O O . ASP A 1 302 ? -10.476 2.554 26.922 1.00 95.94 302 ASP A O 1
ATOM 2342 N N . GLU A 1 303 ? -8.414 3.465 26.854 1.00 95.62 303 GLU A N 1
ATOM 2343 C CA . GLU A 1 303 ? -8.269 3.653 28.302 1.00 95.62 303 GLU A CA 1
ATOM 2344 C C . GLU A 1 303 ? -9.361 4.572 28.857 1.00 95.62 303 GLU A C 1
ATOM 2346 O O . GLU A 1 303 ? -9.990 4.280 29.878 1.00 95.62 303 GLU A O 1
ATOM 2351 N N . TRP A 1 304 ? -9.632 5.683 28.167 1.00 95.38 304 TRP A N 1
ATOM 2352 C CA . TRP A 1 304 ? -10.697 6.593 28.573 1.00 95.38 304 TRP A CA 1
ATOM 2353 C C . TRP A 1 304 ? -12.074 5.943 28.450 1.00 95.38 304 TRP A C 1
ATOM 2355 O O . TRP A 1 304 ? -12.890 6.020 29.369 1.00 95.38 304 TRP A O 1
ATOM 2365 N N . ALA A 1 305 ? -12.322 5.239 27.347 1.00 94.25 305 ALA A N 1
ATOM 2366 C CA . ALA A 1 305 ? -13.569 4.530 27.124 1.00 94.25 305 ALA A CA 1
ATOM 2367 C C . ALA A 1 305 ? -13.794 3.424 28.172 1.00 94.25 305 ALA A C 1
ATOM 2369 O O . ALA A 1 305 ? -14.943 3.110 28.484 1.00 94.25 305 ALA A O 1
ATOM 2370 N N . ALA A 1 306 ? -12.723 2.811 28.687 1.00 93.56 306 ALA A N 1
ATOM 2371 C CA . ALA A 1 306 ? -12.748 1.808 29.753 1.00 93.56 306 ALA A CA 1
ATOM 2372 C C . ALA A 1 306 ? -12.808 2.411 31.172 1.00 93.56 306 ALA A C 1
ATOM 2374 O O . ALA A 1 306 ? -12.955 1.669 32.140 1.00 93.56 306 ALA A O 1
ATOM 2375 N N . GLY A 1 307 ? -12.693 3.735 31.311 1.00 91.94 307 GLY A N 1
ATOM 2376 C CA . GLY A 1 307 ? -12.679 4.427 32.602 1.00 91.94 307 GLY A CA 1
ATOM 2377 C C . GLY A 1 307 ? -11.369 4.290 33.385 1.00 91.94 307 GLY A C 1
ATOM 2378 O O . GLY A 1 307 ? -11.308 4.722 34.533 1.00 91.94 307 GLY A O 1
ATOM 2379 N N . THR A 1 308 ? -10.318 3.715 32.791 1.00 94.12 308 THR A N 1
ATOM 2380 C CA . THR A 1 308 ? -8.991 3.597 33.423 1.00 94.12 308 THR A CA 1
ATOM 2381 C C . THR A 1 308 ? -8.179 4.885 33.305 1.00 94.12 308 THR A C 1
ATOM 2383 O O . THR A 1 308 ? -7.260 5.112 34.089 1.00 94.12 308 THR A O 1
ATOM 2386 N N . ARG A 1 309 ? -8.549 5.762 32.365 1.00 93.19 309 ARG A N 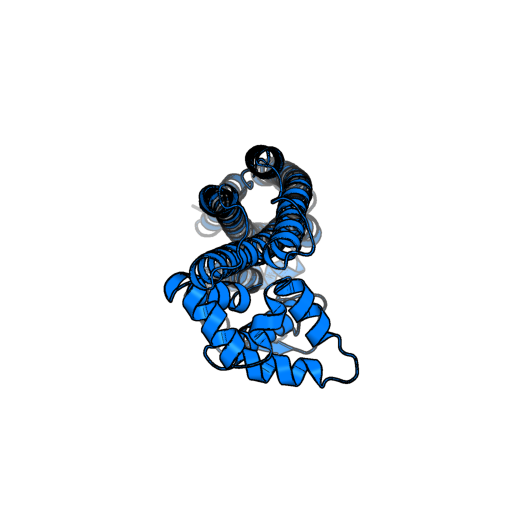1
ATOM 2387 C CA . ARG A 1 309 ? -8.021 7.121 32.228 1.00 93.19 309 ARG A CA 1
ATOM 2388 C C . ARG A 1 309 ? -9.089 8.148 32.633 1.00 93.19 309 ARG A C 1
ATOM 2390 O O . ARG A 1 309 ? -10.222 8.044 32.167 1.00 93.19 309 ARG A O 1
ATOM 2397 N N . PRO A 1 310 ? -8.751 9.177 33.434 1.00 90.75 310 PRO A N 1
ATOM 2398 C CA . PRO A 1 310 ? -9.738 10.125 33.966 1.00 90.75 310 PRO A CA 1
ATOM 2399 C C . PRO A 1 310 ? -10.282 11.114 32.926 1.00 90.75 310 PRO A C 1
ATOM 2401 O O . PRO A 1 310 ? -11.392 11.617 33.076 1.00 90.75 310 PRO A O 1
ATOM 2404 N N . PHE A 1 311 ? -9.516 11.398 31.870 1.00 92.25 311 PHE A N 1
ATOM 2405 C CA . PHE A 1 311 ? -9.864 12.388 30.851 1.00 92.25 311 PHE A CA 1
ATOM 2406 C C . PHE A 1 311 ? -9.616 11.836 29.446 1.00 92.25 311 PHE A C 1
ATOM 2408 O O . PHE A 1 311 ? -8.651 11.086 29.256 1.00 92.25 311 PHE A O 1
ATOM 2415 N N . PRO A 1 312 ? -10.424 12.233 28.449 1.00 93.31 312 PRO A N 1
ATOM 2416 C CA . PRO A 1 312 ? -10.160 11.863 27.067 1.00 93.31 312 PRO A CA 1
ATOM 2417 C C . PRO A 1 312 ? -8.821 12.446 26.593 1.00 93.31 312 PRO A C 1
ATOM 2419 O O . PRO A 1 312 ? -8.357 13.457 27.135 1.00 93.31 312 PRO A O 1
ATOM 2422 N N . PRO A 1 313 ? -8.191 11.854 25.567 1.00 93.75 313 PRO A N 1
ATOM 2423 C CA . PRO A 1 313 ? -6.981 12.425 24.990 1.00 93.75 313 PRO A CA 1
ATOM 2424 C C . PRO A 1 313 ? -7.258 13.822 24.408 1.00 93.75 313 PRO A C 1
ATOM 2426 O O . PRO A 1 313 ? -8.345 14.044 23.860 1.00 93.75 313 PRO A O 1
ATOM 2429 N N . PRO A 1 314 ? -6.329 14.783 24.540 1.00 93.88 314 PRO A N 1
ATOM 2430 C CA . PRO A 1 314 ? -6.568 16.177 24.181 1.00 93.88 314 PRO A CA 1
ATOM 2431 C C . PRO A 1 314 ? -6.677 16.386 22.663 1.00 93.88 314 PRO A C 1
ATOM 2433 O O . PRO A 1 314 ? -6.076 15.672 21.864 1.00 93.88 314 PRO A O 1
ATOM 2436 N N . ILE A 1 315 ? -7.416 17.425 22.253 1.00 94.25 315 ILE A N 1
ATOM 2437 C CA . ILE A 1 315 ? -7.592 17.781 20.828 1.00 94.25 315 ILE A CA 1
ATOM 2438 C C . ILE A 1 315 ? -6.269 18.101 20.125 1.00 94.25 315 ILE A C 1
ATOM 2440 O O . ILE A 1 315 ? -6.120 17.892 18.922 1.00 94.25 315 ILE A O 1
ATOM 2444 N N . THR A 1 316 ? -5.297 18.608 20.884 1.00 94.75 316 THR A N 1
ATOM 2445 C CA . THR A 1 316 ? -3.966 18.960 20.387 1.00 94.75 316 THR A CA 1
ATOM 2446 C C . THR A 1 316 ? -3.256 17.768 19.763 1.00 94.75 316 THR A C 1
ATOM 2448 O O . THR A 1 316 ? -2.543 17.960 18.781 1.00 94.75 316 THR A O 1
ATOM 2451 N N . ASP A 1 317 ? -3.503 16.556 20.261 1.00 95.00 317 ASP A N 1
ATOM 2452 C CA . ASP A 1 317 ? -2.857 15.340 19.769 1.00 95.00 317 ASP A CA 1
ATOM 2453 C C . ASP A 1 317 ? -3.428 14.956 18.400 1.00 95.00 317 ASP A C 1
ATOM 2455 O O . ASP A 1 317 ? -2.677 14.737 17.450 1.00 95.00 317 ASP A O 1
ATOM 2459 N N . SER A 1 318 ? -4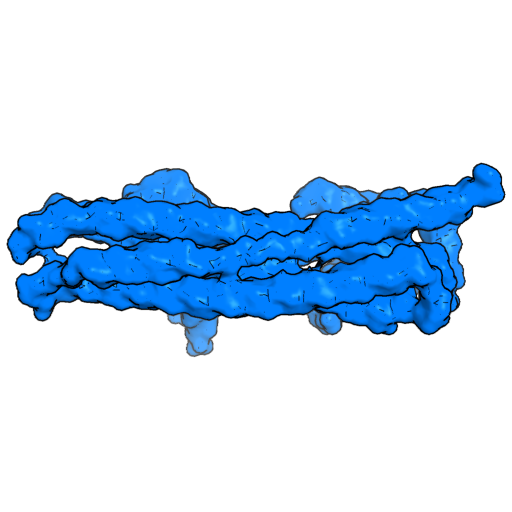.757 14.997 18.243 1.00 94.75 318 SER A N 1
ATOM 2460 C CA . SER A 1 318 ? -5.418 14.782 16.947 1.00 94.75 318 SER A CA 1
ATOM 2461 C C . SER A 1 318 ? -4.978 15.818 15.906 1.00 94.75 318 SER A C 1
ATOM 2463 O O . SER A 1 318 ? -4.626 15.458 14.783 1.00 94.75 318 SER A O 1
ATOM 2465 N N . ASN A 1 319 ? -4.908 17.097 16.288 1.00 95.81 319 ASN A N 1
ATOM 2466 C CA . ASN A 1 319 ? -4.445 18.166 15.398 1.00 95.81 319 ASN A CA 1
ATOM 2467 C C . ASN A 1 319 ? -2.967 18.006 15.010 1.00 95.81 319 ASN A C 1
ATOM 2469 O O . ASN A 1 319 ? -2.597 18.252 13.860 1.00 95.81 319 ASN A O 1
ATOM 2473 N N . ALA A 1 320 ? -2.113 17.587 15.949 1.00 96.19 320 ALA A N 1
ATOM 2474 C CA . ALA A 1 320 ? -0.701 17.345 15.682 1.00 96.19 320 ALA A CA 1
ATOM 2475 C C . ALA A 1 320 ? -0.502 16.191 14.690 1.00 96.19 320 ALA A C 1
ATOM 2477 O O . ALA A 1 320 ? 0.311 16.330 13.774 1.00 96.19 320 ALA A O 1
ATOM 2478 N N . ILE A 1 321 ? -1.274 15.109 14.834 1.00 96.44 321 ILE A N 1
ATOM 2479 C CA . ILE A 1 321 ? -1.281 13.966 13.912 1.00 96.44 321 ILE A CA 1
ATOM 2480 C C . ILE A 1 321 ? -1.700 14.404 12.511 1.00 96.44 321 ILE A C 1
ATOM 2482 O O . ILE A 1 321 ? -0.968 14.156 11.555 1.00 96.44 321 ILE A O 1
ATOM 2486 N N . VAL A 1 322 ? -2.838 15.098 12.381 1.00 96.25 322 VAL A N 1
ATOM 2487 C CA . VAL A 1 322 ? -3.342 15.565 11.077 1.00 96.25 322 VAL A CA 1
ATOM 2488 C C . VAL A 1 322 ? -2.326 16.484 10.402 1.00 96.25 322 VAL A C 1
ATOM 2490 O O . VAL A 1 322 ? -2.027 16.311 9.222 1.00 96.25 322 VAL A O 1
ATOM 2493 N N . ARG A 1 323 ? -1.724 17.413 11.154 1.00 96.31 323 ARG A N 1
ATOM 2494 C CA . ARG A 1 323 ? -0.676 18.300 10.637 1.00 96.31 323 ARG A CA 1
ATOM 2495 C C . ARG A 1 323 ? 0.564 17.527 10.182 1.00 96.31 323 ARG A C 1
ATOM 2497 O O . ARG A 1 323 ? 1.091 17.818 9.115 1.00 96.31 323 ARG A O 1
ATOM 2504 N N . ARG A 1 324 ? 1.035 16.555 10.973 1.00 94.69 324 ARG A N 1
ATOM 2505 C CA . ARG A 1 324 ? 2.207 15.730 10.636 1.00 94.69 324 ARG A CA 1
ATOM 2506 C C . ARG A 1 324 ? 1.949 14.900 9.383 1.00 94.69 324 ARG A C 1
ATOM 2508 O O . ARG A 1 324 ? 2.762 14.925 8.468 1.00 94.69 324 ARG A O 1
ATOM 2515 N N . ALA A 1 325 ? 0.805 14.223 9.320 1.00 92.56 325 ALA A N 1
ATOM 2516 C CA . ALA A 1 325 ? 0.398 13.454 8.152 1.00 92.56 325 ALA A CA 1
ATOM 2517 C C . ALA A 1 325 ? 0.270 14.348 6.906 1.00 92.56 325 ALA A C 1
ATOM 2519 O O . ALA A 1 325 ? 0.742 13.982 5.833 1.00 92.56 325 ALA A O 1
ATOM 2520 N N . GLY A 1 326 ? -0.311 15.543 7.050 1.00 93.25 326 GLY A N 1
ATOM 2521 C CA . GLY A 1 326 ? -0.445 16.522 5.967 1.00 93.25 326 GLY A CA 1
ATOM 2522 C C . GLY A 1 326 ? 0.883 17.087 5.452 1.00 93.25 326 GLY A C 1
ATOM 2523 O O . GLY A 1 326 ? 0.942 17.530 4.311 1.00 93.25 326 GLY A O 1
ATOM 2524 N N . ALA A 1 327 ? 1.953 17.040 6.251 1.00 94.31 327 ALA A N 1
ATOM 2525 C CA . ALA A 1 327 ? 3.275 17.531 5.860 1.00 94.31 327 ALA A CA 1
ATOM 2526 C C . ALA A 1 327 ? 4.080 16.540 5.003 1.00 94.31 327 ALA A C 1
ATOM 2528 O O . ALA A 1 327 ? 5.096 16.916 4.423 1.00 94.31 327 ALA A O 1
ATOM 2529 N N . VAL A 1 328 ? 3.667 15.274 4.926 1.00 94.19 328 VAL A N 1
ATOM 2530 C CA . VAL A 1 328 ? 4.405 14.270 4.155 1.00 94.19 328 VAL A CA 1
ATOM 2531 C C . VAL A 1 328 ? 4.103 14.425 2.664 1.00 94.19 328 VAL A C 1
ATOM 2533 O O . VAL A 1 328 ? 2.949 14.348 2.241 1.00 94.19 328 VAL A O 1
ATOM 2536 N N . VAL A 1 329 ? 5.145 14.566 1.853 1.00 92.31 329 VAL A N 1
ATOM 2537 C CA . VAL A 1 329 ? 5.031 14.742 0.401 1.00 92.31 329 VAL A CA 1
ATOM 2538 C C . VAL A 1 329 ? 5.279 13.412 -0.307 1.00 92.31 329 VAL A C 1
ATOM 2540 O O . VAL A 1 329 ? 6.323 12.795 -0.124 1.00 92.31 329 VAL A O 1
ATOM 2543 N N . TRP A 1 330 ? 4.328 12.977 -1.136 1.00 92.00 330 TRP A N 1
ATOM 2544 C CA . TRP A 1 330 ? 4.512 11.824 -2.020 1.00 92.00 330 TRP A CA 1
ATOM 2545 C C . TRP A 1 330 ? 5.036 12.292 -3.374 1.00 92.00 330 TRP A C 1
ATOM 2547 O O . TRP A 1 330 ? 4.292 12.857 -4.177 1.00 92.00 330 TRP A O 1
ATOM 2557 N N . THR A 1 331 ? 6.327 12.081 -3.612 1.00 88.00 331 THR A N 1
ATOM 2558 C CA . THR A 1 331 ? 6.998 12.484 -4.853 1.00 88.00 331 THR A CA 1
ATOM 2559 C C . THR A 1 331 ? 6.459 11.713 -6.056 1.00 88.00 331 THR A C 1
ATOM 2561 O O . THR A 1 331 ? 6.119 10.533 -5.960 1.00 88.00 331 THR A O 1
ATOM 2564 N N . ALA A 1 332 ? 6.390 12.377 -7.211 1.00 88.38 332 ALA A N 1
ATOM 2565 C CA . ALA A 1 332 ? 6.008 11.725 -8.455 1.00 88.38 332 ALA A CA 1
ATOM 2566 C C . ALA A 1 332 ? 7.119 10.766 -8.938 1.00 88.38 332 ALA A C 1
ATOM 2568 O O . ALA A 1 332 ? 8.291 11.147 -8.936 1.00 88.38 332 ALA A O 1
ATOM 2569 N N . PRO A 1 333 ? 6.775 9.545 -9.376 1.00 90.75 333 PRO A N 1
ATOM 2570 C CA . PRO A 1 333 ? 7.737 8.615 -9.956 1.00 90.75 333 PRO A CA 1
ATOM 2571 C C . PRO A 1 333 ? 8.131 9.037 -11.382 1.00 90.75 333 PRO A C 1
ATOM 2573 O O . PRO A 1 333 ? 7.315 9.649 -12.079 1.00 90.75 333 PRO A O 1
ATOM 2576 N N . PRO A 1 334 ? 9.325 8.659 -11.875 1.00 90.19 334 PRO A N 1
ATOM 2577 C CA . PRO A 1 334 ? 9.845 9.099 -13.174 1.00 90.19 334 PRO A CA 1
ATOM 2578 C C . PRO A 1 334 ? 9.285 8.296 -14.365 1.00 90.19 334 PRO A C 1
ATOM 2580 O O . PRO A 1 334 ? 10.009 7.908 -15.281 1.00 90.19 334 PRO A O 1
ATOM 2583 N N . PHE A 1 335 ? 7.979 8.019 -14.368 1.00 90.31 335 PHE A N 1
ATOM 2584 C CA . PHE A 1 335 ? 7.354 7.151 -15.373 1.00 90.31 335 PHE A CA 1
ATOM 2585 C C . PHE A 1 335 ? 7.343 7.775 -16.783 1.00 90.31 335 PHE A C 1
ATOM 2587 O O . PHE A 1 335 ? 7.444 7.046 -17.767 1.00 90.31 335 PHE A O 1
ATOM 2594 N N . ASP A 1 336 ? 7.262 9.107 -16.901 1.00 90.69 336 ASP A N 1
ATOM 2595 C CA . ASP A 1 336 ? 7.282 9.802 -18.199 1.00 90.69 336 ASP A CA 1
ATOM 2596 C C . ASP A 1 336 ? 8.623 9.623 -18.926 1.00 90.69 336 ASP A C 1
ATOM 2598 O O . ASP A 1 336 ? 8.645 9.425 -20.143 1.00 90.69 336 ASP A O 1
ATOM 2602 N N . GLY A 1 337 ? 9.734 9.618 -18.179 1.00 91.38 337 GLY A N 1
ATOM 2603 C CA . GLY A 1 337 ? 11.065 9.329 -18.719 1.00 91.38 337 GLY A CA 1
ATOM 2604 C C . GLY A 1 337 ? 11.147 7.914 -19.295 1.00 91.38 337 GLY A C 1
ATOM 2605 O O . GLY A 1 337 ? 11.626 7.728 -20.414 1.00 91.38 337 GLY A O 1
ATOM 2606 N N . ALA A 1 338 ? 10.578 6.932 -18.590 1.00 92.50 338 ALA A N 1
ATOM 2607 C CA . ALA A 1 338 ? 10.487 5.559 -19.080 1.00 92.50 338 ALA A CA 1
ATOM 2608 C C . ALA A 1 338 ? 9.606 5.445 -20.334 1.00 92.50 338 ALA A C 1
ATOM 2610 O O . ALA A 1 338 ? 10.002 4.815 -21.311 1.00 92.50 338 ALA A O 1
ATOM 2611 N N . LEU A 1 339 ? 8.447 6.114 -20.379 1.00 90.94 339 LEU A N 1
ATOM 2612 C CA . LEU A 1 339 ? 7.598 6.132 -21.578 1.00 90.94 339 LEU A CA 1
ATOM 2613 C C . LEU A 1 339 ? 8.295 6.782 -22.782 1.00 90.94 339 LEU A C 1
ATOM 2615 O O . LEU A 1 339 ? 8.118 6.326 -23.915 1.00 90.94 339 LEU A O 1
ATOM 2619 N N . ALA A 1 340 ? 9.073 7.842 -22.564 1.00 91.94 340 ALA A N 1
ATOM 2620 C CA . ALA A 1 340 ? 9.841 8.493 -23.620 1.00 91.94 340 ALA A CA 1
ATOM 2621 C C . ALA A 1 340 ? 10.915 7.557 -24.196 1.00 91.94 340 ALA A C 1
ATOM 2623 O O . ALA A 1 340 ? 11.002 7.415 -25.420 1.00 91.94 340 ALA A O 1
ATOM 2624 N N . LEU A 1 341 ? 11.661 6.870 -23.326 1.00 91.12 341 LEU A N 1
ATOM 2625 C CA . LEU A 1 341 ? 12.655 5.866 -23.710 1.00 91.12 341 LEU A CA 1
ATOM 2626 C C . LEU A 1 341 ? 12.025 4.651 -24.400 1.00 91.12 341 LEU A C 1
ATOM 2628 O O . LEU A 1 341 ? 12.516 4.222 -25.439 1.00 91.12 341 LEU A O 1
ATOM 2632 N N . MET A 1 342 ? 10.885 4.158 -23.911 1.00 89.62 342 MET A N 1
ATOM 2633 C CA . MET A 1 342 ? 10.136 3.074 -24.558 1.00 89.62 342 MET A CA 1
ATOM 2634 C C . MET A 1 342 ? 9.764 3.434 -26.004 1.00 89.62 342 MET A C 1
ATOM 2636 O O . MET A 1 342 ? 9.912 2.623 -26.917 1.00 89.62 342 MET A O 1
ATOM 2640 N N . ARG A 1 343 ? 9.293 4.668 -26.237 1.00 89.06 343 ARG A N 1
ATOM 2641 C CA . ARG A 1 343 ? 8.967 5.158 -27.588 1.00 89.06 343 ARG A CA 1
ATOM 2642 C C . ARG A 1 343 ? 10.212 5.326 -28.454 1.00 89.06 343 ARG A C 1
ATOM 2644 O O . ARG A 1 343 ? 10.130 5.109 -29.659 1.00 89.06 343 ARG A O 1
ATOM 2651 N N . LEU A 1 344 ? 11.331 5.757 -27.872 1.00 88.81 344 LEU A N 1
ATOM 2652 C CA . LEU A 1 344 ? 12.604 5.853 -28.583 1.00 88.81 344 LEU A CA 1
ATOM 2653 C C . LEU A 1 344 ? 13.063 4.475 -29.066 1.00 88.81 344 LEU A C 1
ATOM 2655 O O . LEU A 1 344 ? 13.344 4.326 -30.253 1.00 88.81 344 LEU A O 1
ATOM 2659 N N . ALA A 1 345 ? 13.046 3.484 -28.175 1.00 85.94 345 ALA A N 1
ATOM 2660 C CA . ALA A 1 345 ? 13.394 2.104 -28.482 1.00 85.94 345 ALA A CA 1
ATOM 2661 C C . ALA A 1 345 ? 12.486 1.510 -29.571 1.00 85.94 345 ALA A C 1
ATOM 2663 O O . ALA A 1 345 ? 12.977 0.975 -30.561 1.00 85.94 345 ALA A O 1
ATOM 2664 N N . GLY A 1 346 ? 11.167 1.720 -29.472 1.00 84.25 346 GLY A N 1
ATOM 2665 C CA . GLY A 1 346 ? 10.224 1.314 -30.521 1.00 84.25 346 GLY A CA 1
ATOM 2666 C C . GLY A 1 346 ? 10.558 1.909 -31.896 1.00 84.25 346 GLY A C 1
ATOM 2667 O O . GLY A 1 346 ? 10.637 1.182 -32.879 1.00 84.25 346 GLY A O 1
ATOM 2668 N N . ARG A 1 347 ? 10.861 3.214 -31.966 1.00 86.00 347 ARG A N 1
ATOM 2669 C CA . ARG A 1 347 ? 11.275 3.863 -33.226 1.00 86.00 347 ARG A CA 1
ATOM 2670 C C . ARG A 1 347 ? 12.614 3.354 -33.762 1.00 86.00 347 ARG A C 1
ATOM 2672 O O . ARG A 1 347 ? 12.857 3.460 -34.962 1.00 86.00 347 ARG A O 1
ATOM 2679 N N . ALA A 1 348 ? 13.525 2.906 -32.900 1.00 82.38 348 ALA A N 1
ATOM 2680 C CA . ALA A 1 348 ? 14.789 2.312 -33.332 1.00 82.38 348 ALA A CA 1
ATOM 2681 C C . ALA A 1 348 ? 14.552 0.938 -33.979 1.00 82.38 348 ALA A C 1
ATOM 2683 O O . ALA A 1 348 ? 15.058 0.694 -35.072 1.00 82.38 348 ALA A O 1
ATOM 2684 N N . LEU A 1 349 ? 13.700 0.107 -33.371 1.00 76.94 349 LEU A N 1
ATOM 2685 C CA . LEU A 1 349 ? 13.288 -1.186 -33.926 1.00 76.94 349 LEU A CA 1
ATOM 2686 C C . LEU A 1 349 ? 12.537 -1.028 -35.256 1.00 76.94 349 LEU A C 1
ATOM 2688 O O . LEU A 1 349 ? 12.827 -1.736 -36.217 1.00 76.94 349 LEU A O 1
ATOM 2692 N N . ASP A 1 350 ? 11.622 -0.060 -35.361 1.00 80.50 350 ASP A N 1
ATOM 2693 C CA . ASP A 1 350 ? 10.880 0.186 -36.606 1.00 80.50 350 ASP A CA 1
ATOM 2694 C C . ASP A 1 350 ? 11.804 0.625 -37.757 1.00 80.50 350 ASP A C 1
ATOM 2696 O O . ASP A 1 350 ? 11.645 0.166 -38.889 1.00 80.50 350 ASP A O 1
ATOM 2700 N N . ARG A 1 351 ? 12.824 1.450 -37.470 1.00 78.75 351 ARG A N 1
ATOM 2701 C CA . ARG A 1 351 ? 13.862 1.823 -38.452 1.00 78.75 351 ARG A CA 1
ATOM 2702 C C . ARG A 1 351 ? 14.672 0.617 -38.935 1.00 78.75 351 ARG A C 1
ATOM 2704 O O . ARG A 1 351 ? 15.099 0.590 -40.082 1.00 78.75 351 ARG A O 1
ATOM 2711 N N . GLN A 1 352 ? 14.874 -0.387 -38.085 1.00 68.81 352 GLN A N 1
ATOM 2712 C CA . GLN A 1 352 ? 15.559 -1.627 -38.464 1.00 68.81 352 GLN A CA 1
ATOM 2713 C C . GLN A 1 352 ? 14.656 -2.582 -39.265 1.00 68.81 352 GLN A C 1
ATOM 2715 O O . GLN A 1 352 ? 15.156 -3.379 -40.059 1.00 68.81 352 GLN A O 1
ATOM 2720 N N . ARG A 1 353 ? 13.329 -2.495 -39.094 1.00 65.44 353 ARG A N 1
ATOM 2721 C CA . ARG A 1 353 ? 12.340 -3.269 -39.867 1.00 65.44 353 ARG A CA 1
ATOM 2722 C C . ARG A 1 353 ? 12.172 -2.765 -41.301 1.00 65.44 353 ARG A C 1
ATOM 2724 O O . ARG A 1 353 ? 11.983 -3.582 -42.198 1.00 65.44 353 ARG A O 1
ATOM 2731 N N . SER A 1 354 ? 12.281 -1.456 -41.514 1.00 54.12 354 SER A N 1
ATOM 2732 C CA . SER A 1 354 ? 12.184 -0.819 -42.833 1.00 54.12 354 SER A CA 1
ATOM 2733 C C . SER A 1 354 ? 13.472 -0.053 -43.147 1.00 54.12 354 SER A C 1
ATOM 2735 O O . SER A 1 354 ? 13.557 1.127 -42.816 1.00 54.12 354 SER A O 1
ATOM 2737 N N . PRO A 1 355 ? 14.480 -0.681 -43.784 1.00 47.75 355 PRO A N 1
ATOM 2738 C CA . PRO A 1 355 ? 15.760 -0.032 -44.079 1.00 47.75 355 PRO A CA 1
ATOM 2739 C C . PRO A 1 355 ? 15.702 0.961 -45.262 1.00 47.75 355 PRO A C 1
ATOM 2741 O O . PRO A 1 355 ? 16.703 1.143 -45.951 1.00 47.75 355 PRO A O 1
ATOM 2744 N N . TRP A 1 356 ? 14.551 1.594 -45.510 1.00 41.44 356 TRP A N 1
ATOM 2745 C CA . TRP A 1 356 ? 14.307 2.471 -46.660 1.00 41.44 356 TRP A CA 1
ATOM 2746 C C . TRP A 1 356 ? 13.681 3.796 -46.243 1.00 41.44 356 TRP A C 1
ATOM 2748 O O . TRP A 1 356 ? 12.565 3.763 -45.672 1.00 41.44 356 TRP A O 1
#